Protein AF-A0A9P1A6X5-F1 (afdb_monomer_lite)

Structure (mmCIF, N/CA/C/O backbone):
data_AF-A0A9P1A6X5-F1
#
_entry.id   AF-A0A9P1A6X5-F1
#
loop_
_atom_site.group_PDB
_atom_site.id
_atom_site.type_symbol
_atom_site.label_atom_id
_atom_site.label_alt_id
_atom_site.label_comp_id
_atom_site.label_asym_id
_atom_site.label_entity_id
_atom_site.label_seq_id
_atom_site.pdbx_PDB_ins_code
_atom_site.Cartn_x
_atom_site.Cartn_y
_atom_site.Cartn_z
_atom_site.occupancy
_atom_site.B_iso_or_equiv
_atom_site.auth_seq_id
_atom_site.auth_comp_id
_atom_site.auth_asym_id
_atom_site.auth_atom_id
_atom_site.pdbx_PDB_model_num
ATOM 1 N N . MET A 1 1 ? 5.182 50.924 70.184 1.00 36.75 1 MET A N 1
ATOM 2 C CA . MET A 1 1 ? 6.284 51.841 70.551 1.00 36.75 1 MET A CA 1
ATOM 3 C C . MET A 1 1 ? 7.421 51.643 69.557 1.00 36.75 1 MET A C 1
ATOM 5 O O . MET A 1 1 ? 7.723 50.499 69.268 1.00 36.75 1 MET A O 1
ATOM 9 N N . GLY A 1 2 ? 7.992 52.723 69.014 1.00 36.28 2 GLY A N 1
ATOM 10 C CA . GLY A 1 2 ? 9.041 52.694 67.979 1.00 36.28 2 GLY A CA 1
ATOM 11 C C . GLY A 1 2 ? 8.714 53.647 66.825 1.00 36.28 2 GLY A C 1
ATOM 12 O O . GLY A 1 2 ? 7.833 53.372 66.023 1.00 36.28 2 GLY A O 1
ATOM 13 N N . LYS A 1 3 ? 9.344 54.824 66.827 1.00 37.12 3 LYS A N 1
ATOM 14 C CA . LYS A 1 3 ? 9.030 56.037 66.048 1.00 37.12 3 LYS A CA 1
ATOM 15 C C . LYS A 1 3 ? 9.807 56.094 64.717 1.00 37.12 3 LYS A C 1
ATOM 17 O O . LYS A 1 3 ? 10.973 55.744 64.740 1.00 37.12 3 LYS A O 1
ATOM 22 N N . ARG A 1 4 ? 9.168 56.689 63.682 1.00 35.62 4 ARG A N 1
ATOM 23 C CA . ARG A 1 4 ? 9.628 57.767 62.742 1.00 35.62 4 ARG A CA 1
ATOM 24 C C . ARG A 1 4 ? 11.013 57.578 62.057 1.00 35.62 4 ARG A C 1
ATOM 26 O O . ARG A 1 4 ? 11.969 57.232 62.716 1.00 35.62 4 ARG A O 1
ATOM 33 N N . ARG A 1 5 ? 11.284 57.937 60.794 1.00 34.28 5 ARG A N 1
ATOM 34 C CA . ARG A 1 5 ? 10.849 59.078 59.964 1.00 34.28 5 ARG A CA 1
ATOM 35 C C . ARG A 1 5 ? 11.443 58.912 58.545 1.00 34.28 5 ARG A C 1
ATOM 37 O O . ARG A 1 5 ? 12.433 58.213 58.372 1.00 34.28 5 ARG A O 1
ATOM 44 N N . ALA A 1 6 ? 10.850 59.601 57.575 1.00 34.19 6 ALA A N 1
ATOM 45 C CA . ALA A 1 6 ? 11.231 59.659 56.162 1.00 34.19 6 ALA A CA 1
ATOM 46 C C . ALA A 1 6 ? 12.298 60.723 55.827 1.00 34.19 6 ALA A C 1
ATOM 48 O O . ALA A 1 6 ? 12.337 61.743 56.510 1.00 34.19 6 ALA A O 1
ATOM 49 N N . SER A 1 7 ? 13.027 60.519 54.714 1.00 32.75 7 SER A N 1
ATOM 50 C CA . SER A 1 7 ? 13.428 61.504 53.666 1.00 32.75 7 SER A CA 1
ATOM 51 C C . SER A 1 7 ? 14.438 60.830 52.704 1.00 32.75 7 SER A C 1
ATOM 53 O O . SER A 1 7 ? 15.445 60.330 53.187 1.00 32.75 7 SER A O 1
ATOM 55 N N . ARG A 1 8 ? 14.147 60.569 51.413 1.00 29.27 8 ARG A N 1
ATOM 56 C CA . ARG A 1 8 ? 14.170 61.464 50.218 1.00 29.27 8 ARG A CA 1
ATOM 57 C C . ARG A 1 8 ? 15.597 62.021 49.972 1.00 29.27 8 ARG A C 1
ATOM 59 O O . ARG A 1 8 ? 16.102 62.688 50.862 1.00 29.27 8 ARG A O 1
ATOM 66 N N . ILE A 1 9 ? 16.282 61.758 48.844 1.00 31.72 9 ILE A N 1
ATOM 67 C CA . ILE A 1 9 ? 16.247 62.567 47.595 1.00 31.72 9 ILE A CA 1
ATOM 68 C C . ILE A 1 9 ? 17.274 62.033 46.545 1.00 31.72 9 ILE A C 1
ATOM 70 O O . ILE A 1 9 ? 18.399 61.742 46.930 1.00 31.72 9 ILE A O 1
ATOM 74 N N . LEU A 1 10 ? 16.841 62.015 45.263 1.00 30.28 10 LEU A N 1
ATOM 75 C CA . LEU A 1 10 ? 17.521 62.154 43.937 1.00 30.28 10 LEU A CA 1
ATOM 76 C C . LEU A 1 10 ? 18.609 61.141 43.501 1.00 30.28 10 LEU A C 1
ATOM 78 O O . LEU A 1 10 ? 19.535 60.866 44.245 1.00 30.28 10 LEU A O 1
ATOM 82 N N . ASP A 1 11 ? 18.500 60.441 42.362 1.00 28.02 11 ASP A N 1
ATOM 83 C CA . ASP A 1 11 ? 18.383 60.801 40.921 1.00 28.02 11 ASP A CA 1
ATOM 84 C C . ASP A 1 11 ? 19.742 60.663 40.205 1.00 28.02 11 ASP A C 1
ATOM 86 O O . ASP A 1 11 ? 20.717 61.318 40.562 1.00 28.02 11 ASP A O 1
ATOM 90 N N . SER A 1 12 ? 19.807 59.774 39.212 1.00 29.20 12 SER A N 1
ATOM 91 C CA . SER A 1 12 ? 20.598 59.944 37.984 1.00 29.20 12 SER A CA 1
ATOM 92 C C . SER A 1 12 ? 20.381 58.759 37.035 1.00 29.20 12 SER A C 1
ATOM 94 O O . SER A 1 12 ? 20.860 57.647 37.230 1.00 29.20 12 SER A O 1
ATOM 96 N N . SER A 1 13 ? 19.596 59.045 35.998 1.00 28.36 13 SER A N 1
ATOM 97 C CA . SER A 1 13 ? 19.776 58.652 34.595 1.00 28.36 13 SER A CA 1
ATOM 98 C C . SER A 1 13 ? 20.963 57.733 34.255 1.00 28.36 13 SER A C 1
ATOM 100 O O . SER A 1 13 ? 22.114 58.138 34.398 1.00 28.36 13 SER A O 1
ATOM 102 N N . ALA A 1 14 ? 20.680 56.598 33.608 1.00 30.80 14 ALA A N 1
ATOM 103 C CA . ALA A 1 14 ? 21.401 56.196 32.398 1.00 30.80 14 ALA A CA 1
ATOM 104 C C . ALA A 1 14 ? 20.597 55.159 31.602 1.00 30.80 14 ALA A C 1
ATOM 106 O O . ALA A 1 14 ? 20.221 54.100 32.096 1.00 30.80 14 ALA A O 1
ATOM 107 N N . LYS A 1 15 ? 20.344 55.510 30.341 1.00 32.25 15 LYS A N 1
ATOM 108 C CA . LYS A 1 15 ? 19.836 54.656 29.267 1.00 32.25 15 LYS A CA 1
ATOM 109 C C . LYS A 1 15 ? 20.758 53.451 29.070 1.00 32.25 15 LYS A C 1
ATOM 111 O O . LYS A 1 15 ? 21.977 53.603 29.131 1.00 32.25 15 LYS A O 1
ATOM 116 N N . THR A 1 16 ? 20.211 52.303 28.685 1.00 30.52 16 THR A N 1
ATOM 117 C CA . THR A 1 16 ? 20.975 51.368 27.853 1.00 30.52 16 THR A CA 1
ATOM 118 C C . THR A 1 16 ? 20.053 50.704 26.850 1.00 30.52 16 THR A C 1
ATOM 120 O O . THR A 1 16 ? 18.970 50.215 27.166 1.00 30.52 16 THR A O 1
ATOM 123 N N . GLU A 1 17 ? 20.496 50.842 25.615 1.00 28.92 17 GLU A N 1
ATOM 124 C CA . GLU A 1 17 ? 19.842 50.541 24.363 1.00 28.92 17 GLU A CA 1
ATOM 125 C C . GLU A 1 17 ? 19.807 49.034 24.113 1.00 28.92 17 GLU A C 1
ATOM 127 O O . GLU A 1 17 ? 20.687 48.283 24.535 1.00 28.92 17 GLU A O 1
ATOM 132 N N . ALA A 1 18 ? 18.770 48.604 23.399 1.00 28.78 18 ALA A N 1
ATOM 133 C CA . ALA A 1 18 ? 18.677 47.269 22.845 1.00 28.78 18 ALA A CA 1
ATOM 134 C C . ALA A 1 18 ? 19.780 47.086 21.791 1.00 28.78 18 ALA A C 1
ATOM 136 O O . ALA A 1 18 ? 19.747 47.727 20.739 1.00 28.78 18 ALA A O 1
ATOM 137 N N . SER A 1 19 ? 20.748 46.210 22.065 1.00 27.30 19 SER A N 1
ATOM 138 C CA . SER A 1 19 ? 21.702 45.756 21.060 1.00 27.30 19 SER A CA 1
ATOM 139 C C . SER A 1 19 ? 21.026 44.729 20.150 1.00 27.30 19 SER A C 1
ATOM 141 O O . SER A 1 19 ? 20.645 43.629 20.547 1.00 27.30 19 SER A O 1
ATOM 143 N N . PHE A 1 20 ? 20.837 45.146 18.903 1.00 26.55 20 PHE A N 1
ATOM 144 C CA . PHE A 1 20 ? 20.410 44.325 17.783 1.00 26.55 20 PHE A CA 1
ATOM 145 C C . PHE A 1 20 ? 21.658 43.644 17.215 1.00 26.55 20 PHE A C 1
ATOM 147 O O . PHE A 1 20 ? 22.487 44.307 16.593 1.00 26.55 20 PHE A O 1
ATOM 154 N N . ASP A 1 21 ? 21.825 42.348 17.480 1.00 27.27 21 ASP A N 1
ATOM 155 C CA . ASP A 1 21 ? 22.980 41.593 16.996 1.00 27.27 21 ASP A CA 1
ATOM 156 C C . ASP A 1 21 ? 22.688 40.984 15.614 1.00 27.27 21 ASP A C 1
ATOM 158 O O . ASP A 1 21 ? 21.783 40.161 15.430 1.00 27.27 21 ASP A O 1
ATOM 162 N N . LEU A 1 22 ? 23.449 41.464 14.632 1.00 29.61 22 LEU A N 1
ATOM 163 C CA . LEU A 1 22 ? 23.445 41.083 13.225 1.00 29.61 22 LEU A CA 1
ATOM 164 C C . LEU A 1 22 ? 24.090 39.704 13.070 1.00 29.61 22 LEU A C 1
ATOM 166 O O . LEU A 1 22 ? 25.303 39.564 13.204 1.00 29.61 22 LEU A O 1
ATOM 170 N N . ARG A 1 23 ? 23.307 38.686 12.699 1.00 29.83 23 ARG A N 1
ATOM 171 C CA . ARG A 1 23 ? 23.879 37.453 12.143 1.00 29.83 23 ARG A CA 1
ATOM 172 C C . ARG A 1 23 ? 23.983 37.558 10.630 1.00 29.83 23 ARG A C 1
ATOM 174 O O . ARG A 1 23 ? 22.989 37.728 9.926 1.00 29.83 23 ARG A O 1
ATOM 181 N N . GLU A 1 24 ? 25.227 37.460 10.182 1.00 28.25 24 GLU A N 1
ATOM 182 C CA . GLU A 1 24 ? 25.674 37.446 8.799 1.00 28.25 24 GLU A CA 1
ATOM 183 C C . GLU A 1 24 ? 24.940 36.404 7.950 1.00 28.25 24 GLU A C 1
ATOM 185 O O . GLU A 1 24 ? 24.820 35.225 8.288 1.00 28.25 24 GLU A O 1
ATOM 190 N N . VAL A 1 25 ? 24.500 36.873 6.788 1.00 28.06 25 VAL A N 1
ATOM 191 C CA . VAL A 1 25 ? 23.998 36.078 5.675 1.00 28.06 25 VAL A CA 1
ATOM 192 C C . VAL A 1 25 ? 25.201 35.584 4.874 1.00 28.06 25 VAL A C 1
ATOM 194 O O . VAL A 1 25 ? 25.886 36.382 4.237 1.00 28.06 25 VAL A O 1
ATOM 197 N N . LYS A 1 26 ? 25.421 34.267 4.829 1.00 28.56 26 LYS A N 1
ATOM 198 C CA . LYS A 1 26 ? 26.166 33.633 3.734 1.00 28.56 26 LYS A CA 1
ATOM 199 C C . LYS A 1 26 ? 25.207 32.838 2.858 1.00 28.56 26 LYS A C 1
ATOM 201 O O . LYS A 1 26 ? 24.724 31.772 3.222 1.00 28.56 26 LYS A O 1
ATOM 206 N N . ASN A 1 27 ? 24.935 33.430 1.700 1.00 25.08 27 ASN A N 1
ATOM 207 C CA . ASN A 1 27 ? 24.369 32.787 0.526 1.00 25.08 27 ASN A CA 1
ATOM 208 C C . ASN A 1 27 ? 25.400 31.828 -0.074 1.00 25.08 27 ASN A C 1
ATOM 210 O O . ASN A 1 27 ? 26.484 32.282 -0.418 1.00 25.08 27 ASN A O 1
ATOM 214 N N . GLU A 1 28 ? 25.007 30.589 -0.355 1.00 26.33 28 GLU A N 1
ATOM 215 C CA . GLU A 1 28 ? 25.484 29.876 -1.540 1.00 26.33 28 GLU A CA 1
ATOM 216 C C . GLU A 1 28 ? 24.306 29.137 -2.184 1.00 26.33 28 GLU A C 1
ATOM 218 O O . GLU A 1 28 ? 23.668 28.259 -1.605 1.00 26.33 28 GLU A O 1
ATOM 223 N N . LYS A 1 29 ? 23.968 29.600 -3.390 1.00 28.66 29 LYS A N 1
ATOM 224 C CA . LYS A 1 29 ? 22.920 29.079 -4.262 1.00 28.66 29 LYS A CA 1
ATOM 225 C C . LYS A 1 29 ? 23.470 27.856 -4.992 1.00 28.66 29 LYS A C 1
ATOM 227 O O . LYS A 1 29 ? 24.343 28.012 -5.841 1.00 28.66 29 LYS A O 1
ATOM 232 N N . LEU A 1 30 ? 22.902 26.675 -4.757 1.00 26.27 30 LEU A N 1
ATOM 233 C CA . LEU A 1 30 ? 22.997 25.572 -5.713 1.00 26.27 30 LEU A CA 1
ATOM 234 C C . LEU A 1 30 ? 21.783 25.608 -6.640 1.00 26.27 30 LEU A C 1
ATOM 236 O O . LEU A 1 30 ? 20.642 25.355 -6.261 1.00 26.27 30 LEU A O 1
ATOM 240 N N . ASN A 1 31 ? 22.087 26.003 -7.869 1.00 25.75 31 ASN A N 1
ATOM 241 C CA . ASN A 1 31 ? 21.221 26.042 -9.028 1.00 25.75 31 ASN A CA 1
ATOM 242 C C . ASN A 1 31 ? 20.890 24.597 -9.443 1.00 25.75 31 ASN A C 1
ATOM 244 O O . ASN A 1 31 ? 21.717 23.930 -10.063 1.00 25.75 31 ASN A O 1
ATOM 248 N N . VAL A 1 32 ? 19.714 24.084 -9.072 1.00 28.69 32 VAL A N 1
ATOM 249 C CA . VAL A 1 32 ? 19.249 22.767 -9.534 1.00 28.69 32 VAL A CA 1
ATOM 250 C C . VAL A 1 32 ? 18.389 22.977 -10.771 1.00 28.69 32 VAL A C 1
ATOM 252 O O . VAL A 1 32 ? 17.221 23.358 -10.695 1.00 28.69 32 VAL A O 1
ATOM 255 N N . SER A 1 33 ? 19.026 22.764 -11.921 1.00 26.36 33 SER A N 1
ATOM 256 C CA . SER A 1 33 ? 18.370 22.713 -13.219 1.00 26.36 33 SER A CA 1
ATOM 257 C C . SER A 1 33 ? 17.380 21.548 -13.248 1.00 26.36 33 SER A C 1
ATOM 259 O O . SER A 1 33 ? 17.687 20.428 -12.843 1.00 26.36 33 SER A O 1
ATOM 261 N N . SER A 1 34 ? 16.171 21.864 -13.691 1.00 33.00 34 SER A N 1
ATOM 262 C CA . SER A 1 34 ? 15.013 20.986 -13.780 1.00 33.00 34 SER A CA 1
ATOM 263 C C . SER A 1 34 ? 15.138 20.054 -14.986 1.00 33.00 34 SER A C 1
ATOM 265 O O . SER A 1 34 ? 14.817 20.463 -16.101 1.00 33.00 34 SER A O 1
ATOM 267 N N . GLU A 1 35 ? 15.492 18.793 -14.748 1.00 28.47 35 GLU A N 1
ATOM 268 C CA . GLU A 1 35 ? 15.193 17.685 -15.659 1.00 28.47 35 GLU A CA 1
ATOM 269 C C . GLU A 1 35 ? 14.140 16.759 -15.047 1.00 28.47 35 GLU A C 1
ATOM 271 O O . GLU A 1 35 ? 14.076 16.524 -13.842 1.00 28.47 35 GLU A O 1
ATOM 276 N N . SER A 1 36 ? 13.231 16.330 -15.910 1.00 30.05 36 SER A N 1
ATOM 277 C CA . SER A 1 36 ? 11.956 15.703 -15.604 1.00 30.05 36 SER A CA 1
ATOM 278 C C . SER A 1 36 ? 12.076 14.279 -15.058 1.00 30.05 36 SER A C 1
ATOM 280 O O . SER A 1 36 ? 12.625 13.415 -15.731 1.00 30.05 36 SER A O 1
ATOM 282 N N . GLU A 1 37 ? 11.444 14.068 -13.901 1.00 35.06 37 GLU A N 1
ATOM 283 C CA . GLU A 1 37 ? 10.703 12.873 -13.458 1.00 35.06 37 GLU A CA 1
ATOM 284 C C . GLU A 1 37 ? 11.258 11.503 -13.915 1.00 35.06 37 GLU A C 1
ATOM 286 O O . GLU A 1 37 ? 10.826 10.942 -14.923 1.00 35.06 37 GLU A O 1
ATOM 291 N N . HIS A 1 38 ? 12.106 10.899 -13.078 1.00 33.59 38 HIS A N 1
ATOM 292 C CA . HIS A 1 38 ? 12.106 9.448 -12.894 1.00 33.59 38 HIS A CA 1
ATOM 293 C C . HIS A 1 38 ? 11.764 9.187 -11.425 1.00 33.59 38 HIS A C 1
ATOM 295 O O . HIS A 1 38 ? 12.580 9.439 -10.540 1.00 33.59 38 HIS A O 1
ATOM 301 N N . ASP A 1 39 ? 10.521 8.774 -11.162 1.00 32.38 39 ASP A N 1
ATOM 302 C CA . ASP A 1 39 ? 10.098 8.255 -9.857 1.00 32.38 39 ASP A CA 1
ATOM 303 C C . ASP A 1 39 ? 10.767 6.883 -9.638 1.00 32.38 39 ASP A C 1
ATOM 305 O O . ASP A 1 39 ? 10.115 5.844 -9.641 1.00 32.38 39 ASP A O 1
ATOM 309 N N . ASP A 1 40 ? 12.089 6.883 -9.451 1.00 35.94 40 ASP A N 1
ATOM 310 C CA . ASP A 1 40 ? 12.863 5.754 -8.925 1.00 35.94 40 ASP A CA 1
ATOM 311 C C . ASP A 1 40 ? 12.826 5.790 -7.390 1.00 35.94 40 ASP A C 1
ATOM 313 O O . ASP A 1 40 ? 13.843 5.706 -6.697 1.00 35.94 40 ASP A O 1
ATOM 317 N N . TYR A 1 41 ? 11.622 5.932 -6.830 1.00 35.53 41 TYR A N 1
ATOM 318 C CA . TYR A 1 41 ? 11.410 5.556 -5.443 1.00 35.53 41 TYR A CA 1
ATOM 319 C C . TYR A 1 41 ? 11.372 4.034 -5.416 1.00 35.53 41 TYR A C 1
ATOM 321 O O . TYR A 1 41 ? 10.335 3.410 -5.639 1.00 35.53 41 TYR A O 1
ATOM 329 N N . GLU A 1 42 ? 12.544 3.439 -5.185 1.00 38.31 42 GLU A N 1
ATOM 330 C CA . GLU A 1 42 ? 12.634 2.080 -4.676 1.00 38.31 42 GLU A CA 1
ATOM 331 C C . GLU A 1 42 ? 11.581 1.943 -3.568 1.00 38.31 42 GLU A C 1
ATOM 333 O O . GLU A 1 42 ? 11.593 2.711 -2.600 1.00 38.31 42 GLU A O 1
ATOM 338 N N . ASP A 1 43 ? 10.646 1.001 -3.750 1.00 36.72 43 ASP A N 1
ATOM 339 C CA . ASP A 1 43 ? 9.793 0.427 -2.705 1.00 36.72 43 ASP A CA 1
ATOM 340 C C . ASP A 1 43 ? 10.748 -0.135 -1.641 1.00 36.72 43 ASP A C 1
ATOM 342 O O . ASP A 1 43 ? 11.039 -1.330 -1.575 1.00 36.72 43 ASP A O 1
ATOM 346 N N . ARG A 1 44 ? 11.339 0.750 -0.842 1.00 36.31 44 ARG A N 1
ATOM 347 C CA . ARG A 1 44 ? 11.995 0.368 0.388 1.00 36.31 44 ARG A CA 1
ATOM 348 C C . ARG A 1 44 ? 10.848 -0.201 1.202 1.00 36.31 44 ARG A C 1
ATOM 350 O O . ARG A 1 44 ? 9.915 0.536 1.512 1.00 36.31 44 ARG A O 1
ATOM 357 N N . ASP A 1 45 ? 10.889 -1.503 1.470 1.00 39.72 45 ASP A N 1
ATOM 358 C CA . ASP A 1 45 ? 10.044 -2.164 2.463 1.00 39.72 45 ASP A CA 1
ATOM 359 C C . ASP A 1 45 ? 10.259 -1.377 3.775 1.00 39.72 45 ASP A C 1
ATOM 361 O O . ASP A 1 45 ? 11.183 -1.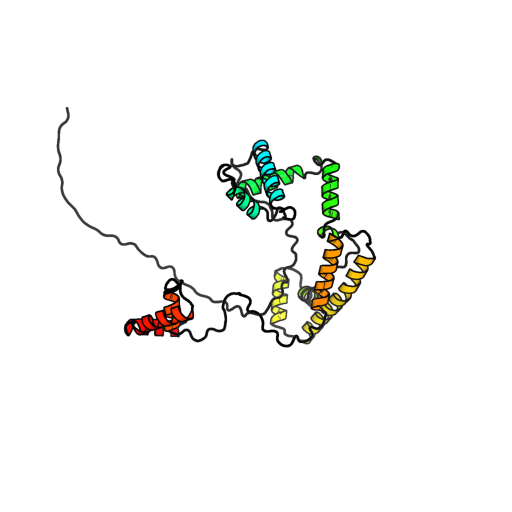636 4.544 1.00 39.72 45 ASP A O 1
ATOM 365 N N . GLN A 1 46 ? 9.476 -0.312 3.994 1.00 37.06 46 GLN A N 1
ATOM 366 C CA . GLN A 1 46 ? 9.489 0.528 5.197 1.00 37.06 46 GLN A CA 1
ATOM 367 C C . GLN A 1 46 ? 8.750 -0.202 6.324 1.00 37.06 46 GLN A C 1
ATOM 369 O O . GLN A 1 46 ? 7.939 0.369 7.051 1.00 37.06 46 GLN A O 1
ATOM 374 N N . THR A 1 47 ? 9.000 -1.501 6.447 1.00 40.56 47 THR A N 1
ATOM 375 C CA . THR A 1 47 ? 8.291 -2.395 7.361 1.00 40.56 47 THR A CA 1
ATOM 376 C C . THR A 1 47 ? 8.900 -2.359 8.766 1.00 40.56 47 THR A C 1
ATOM 378 O O . THR A 1 47 ? 8.403 -3.019 9.672 1.00 40.56 47 THR A O 1
ATOM 381 N N . GLU A 1 48 ? 9.945 -1.557 8.992 1.00 39.75 48 GLU A N 1
ATOM 382 C CA . GLU A 1 48 ? 10.627 -1.470 10.287 1.00 39.75 48 GLU A CA 1
ATOM 383 C C . GLU A 1 48 ? 11.038 -0.035 10.637 1.00 39.75 48 GLU A C 1
ATOM 385 O O . GLU A 1 48 ? 12.210 0.276 10.836 1.00 39.75 48 GLU A O 1
ATOM 390 N N . LEU A 1 49 ? 10.067 0.878 10.708 1.00 41.97 49 LEU A N 1
ATOM 391 C CA . LEU A 1 49 ? 10.304 2.188 11.324 1.00 41.97 49 LEU A CA 1
ATOM 392 C C . LEU A 1 49 ? 9.053 2.706 12.038 1.00 41.97 49 LEU A C 1
ATOM 394 O O . LEU A 1 49 ? 8.525 3.777 11.760 1.00 41.97 49 LEU A O 1
ATOM 398 N N . TYR A 1 50 ? 8.543 1.901 12.962 1.00 45.75 50 TYR A N 1
ATOM 399 C CA . TYR A 1 50 ? 7.479 2.308 13.880 1.00 45.75 50 TYR A CA 1
ATOM 400 C C . TYR A 1 50 ? 7.825 1.861 15.293 1.00 45.75 50 TYR A C 1
ATOM 402 O O . TYR A 1 50 ? 7.072 1.151 15.954 1.00 45.75 50 TYR A O 1
ATOM 410 N N . ASP A 1 51 ? 8.992 2.308 15.747 1.00 41.69 51 ASP A N 1
ATOM 411 C CA . ASP A 1 51 ? 9.206 2.520 17.169 1.00 41.69 51 ASP A CA 1
ATOM 412 C C . ASP A 1 51 ? 8.874 3.989 17.441 1.00 41.69 51 ASP A C 1
ATOM 414 O O . ASP A 1 51 ? 9.699 4.892 17.296 1.00 41.69 51 ASP A O 1
ATOM 418 N N . THR A 1 52 ? 7.592 4.255 17.696 1.00 46.97 52 THR A N 1
ATOM 419 C CA . THR A 1 52 ? 7.161 5.559 18.196 1.00 46.97 52 THR A CA 1
ATOM 420 C C . THR A 1 52 ? 7.696 5.651 19.620 1.00 46.97 52 THR A C 1
ATOM 422 O O . THR A 1 52 ? 7.138 5.053 20.536 1.00 46.97 52 THR A O 1
ATOM 425 N N . THR A 1 53 ? 8.825 6.336 19.792 1.00 42.38 53 THR A N 1
ATOM 426 C CA . THR A 1 53 ? 9.454 6.588 21.088 1.00 42.38 53 THR A CA 1
ATOM 427 C C . THR A 1 53 ? 8.554 7.487 21.934 1.00 42.38 53 THR A C 1
ATOM 429 O O . THR A 1 53 ? 8.716 8.705 21.986 1.00 42.38 53 THR A O 1
ATOM 432 N N . VAL A 1 54 ? 7.587 6.884 22.625 1.00 48.31 54 VAL A N 1
ATOM 433 C CA . VAL A 1 54 ? 6.918 7.529 23.754 1.00 48.31 54 VAL A CA 1
ATOM 434 C C . VAL A 1 54 ? 7.945 7.607 24.875 1.00 48.31 54 VAL A C 1
ATOM 436 O O . VAL A 1 54 ? 8.482 6.590 25.318 1.00 48.31 54 VAL A O 1
ATOM 439 N N . LYS A 1 55 ? 8.271 8.827 25.308 1.00 46.31 55 LYS A N 1
ATOM 440 C CA . LYS A 1 55 ? 9.063 9.044 26.518 1.00 46.31 55 LYS A CA 1
ATOM 441 C C . LYS A 1 55 ? 8.300 8.408 27.681 1.00 46.31 55 LYS A C 1
ATOM 443 O O . LYS A 1 55 ? 7.211 8.859 28.013 1.00 46.31 55 LYS A O 1
ATOM 448 N N . ASN A 1 56 ? 8.861 7.342 28.248 1.00 46.47 56 ASN A N 1
ATOM 449 C CA . ASN A 1 56 ? 8.348 6.698 29.453 1.00 46.47 56 ASN A CA 1
ATOM 450 C C . ASN A 1 56 ? 8.107 7.742 30.554 1.00 46.47 56 ASN A C 1
ATOM 452 O O . ASN A 1 56 ? 9.040 8.451 30.932 1.00 46.47 56 ASN A O 1
ATOM 456 N N . GLY A 1 57 ? 6.877 7.783 31.069 1.00 48.62 57 GLY A N 1
ATOM 457 C CA . GLY A 1 57 ? 6.495 8.540 32.260 1.00 48.62 57 GLY A CA 1
ATOM 458 C C . GLY A 1 57 ? 5.060 9.063 32.186 1.00 48.62 57 GLY A C 1
ATOM 459 O O . GLY A 1 57 ? 4.830 10.150 31.677 1.00 48.62 57 GLY A O 1
ATOM 460 N N . ASP A 1 58 ? 4.115 8.284 32.712 1.00 55.84 58 ASP A N 1
ATOM 461 C CA . ASP A 1 58 ? 2.810 8.717 33.251 1.00 55.84 58 ASP A CA 1
ATOM 462 C C . ASP A 1 58 ? 1.652 9.129 32.327 1.00 55.84 58 ASP A C 1
ATOM 464 O O . ASP A 1 58 ? 0.572 9.425 32.830 1.00 55.84 58 ASP A O 1
ATOM 468 N N . SER A 1 59 ? 1.778 9.095 31.002 1.00 68.62 59 SER A N 1
ATOM 469 C CA . SER A 1 59 ? 0.620 9.311 30.110 1.00 68.62 59 SER A CA 1
ATOM 470 C C . SER A 1 59 ? 0.423 8.089 29.223 1.00 68.62 59 SER A C 1
ATOM 472 O O . SER A 1 59 ? 0.999 8.017 28.148 1.00 68.62 59 SER A O 1
ATOM 474 N N . ALA A 1 60 ? -0.320 7.090 29.698 1.00 83.31 60 ALA A N 1
ATOM 475 C CA . ALA A 1 60 ? -0.784 5.966 28.889 1.00 83.31 60 ALA A CA 1
ATOM 476 C C . ALA A 1 60 ? -2.249 5.699 29.224 1.00 83.31 60 ALA A C 1
ATOM 478 O O . ALA A 1 60 ? -2.626 5.716 30.396 1.00 83.31 60 ALA A O 1
ATOM 479 N N . TYR A 1 61 ? -3.072 5.440 28.215 1.00 89.75 61 TYR A N 1
ATOM 480 C CA . TYR A 1 61 ? -4.436 4.990 28.434 1.00 89.75 61 TYR A CA 1
ATOM 481 C C . TYR A 1 61 ? -4.417 3.609 29.094 1.00 89.75 61 TYR A C 1
ATOM 483 O O . TYR A 1 61 ? -3.817 2.659 28.574 1.00 89.75 61 TYR A O 1
ATOM 491 N N . GLU A 1 62 ? -5.099 3.485 30.231 1.00 91.62 62 GLU A N 1
ATOM 492 C CA . GLU A 1 62 ? -5.381 2.185 30.837 1.00 91.62 62 GLU A CA 1
ATOM 493 C C . GLU A 1 62 ? -6.257 1.330 29.898 1.00 91.62 62 GLU A C 1
ATOM 495 O O . GLU A 1 62 ? -6.993 1.881 29.068 1.00 91.62 62 GLU A O 1
ATOM 500 N N . PRO A 1 63 ? -6.180 -0.015 29.966 1.00 93.81 63 PRO A N 1
ATOM 501 C CA . PRO A 1 63 ? -6.871 -0.889 29.015 1.00 93.81 63 PRO A CA 1
ATOM 502 C C . PRO A 1 63 ? -8.390 -0.687 28.935 1.00 93.81 63 PRO A C 1
ATOM 504 O O . PRO A 1 63 ? -8.970 -0.815 27.858 1.00 93.81 63 PRO A O 1
ATOM 507 N N . ASP A 1 64 ? -9.046 -0.367 30.047 1.00 93.38 64 ASP A N 1
ATOM 508 C CA . ASP A 1 64 ? -10.489 -0.132 30.120 1.00 93.38 64 ASP A CA 1
ATOM 509 C C . ASP A 1 64 ? -10.894 1.182 29.430 1.00 93.38 64 ASP A C 1
ATOM 511 O O . ASP A 1 64 ? -11.836 1.189 28.631 1.00 93.38 64 ASP A O 1
ATOM 515 N N . ARG A 1 65 ? -10.141 2.269 29.655 1.00 92.06 65 ARG A N 1
ATOM 516 C CA . ARG A 1 65 ? -10.327 3.546 28.955 1.00 92.06 65 ARG A CA 1
ATOM 517 C C . ARG A 1 65 ? -10.014 3.395 27.474 1.00 92.06 65 ARG A C 1
ATOM 519 O O . ARG A 1 65 ? -10.783 3.870 26.642 1.00 92.06 65 ARG A O 1
ATOM 526 N N . MET A 1 66 ? -8.925 2.702 27.141 1.00 94.62 66 MET A N 1
ATOM 527 C CA . MET A 1 66 ? -8.540 2.458 25.755 1.00 94.62 66 MET A CA 1
ATOM 528 C C . MET A 1 66 ? -9.606 1.657 25.008 1.00 94.62 66 MET A C 1
ATOM 530 O O . MET A 1 66 ? -9.915 1.987 23.868 1.00 94.62 66 MET A O 1
ATOM 534 N N . ARG A 1 67 ? -10.218 0.648 25.644 1.00 95.44 67 ARG A N 1
ATOM 535 C CA . ARG A 1 67 ? -11.311 -0.131 25.045 1.00 95.44 67 ARG A CA 1
ATOM 536 C C . ARG A 1 67 ? -12.463 0.768 24.590 1.00 95.44 67 ARG A C 1
ATOM 538 O O . ARG A 1 67 ? -12.858 0.680 23.434 1.00 95.44 67 ARG A O 1
ATOM 545 N N . ILE A 1 68 ? -12.943 1.659 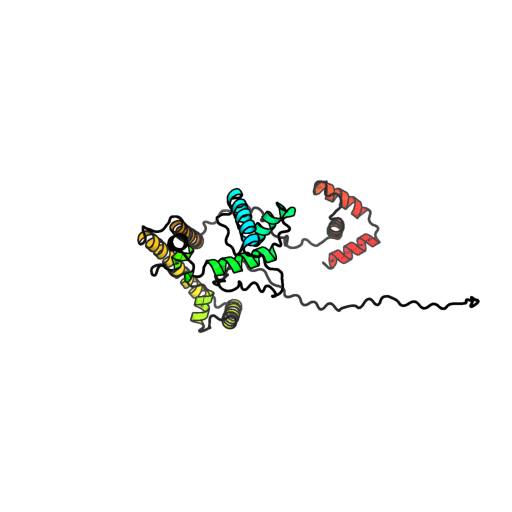25.460 1.00 94.62 68 ILE A N 1
ATOM 546 C CA . ILE A 1 68 ? -14.055 2.578 25.145 1.00 94.62 68 ILE A CA 1
ATOM 547 C C . ILE A 1 68 ? -13.688 3.494 23.968 1.00 94.62 68 ILE A C 1
ATOM 549 O O . ILE A 1 68 ? -14.493 3.721 23.065 1.00 94.62 68 ILE A O 1
ATOM 553 N N . LEU A 1 69 ? -12.453 4.005 23.954 1.00 94.50 69 LEU A N 1
ATOM 554 C CA . LEU A 1 69 ? -11.959 4.850 22.866 1.00 94.50 69 LEU A CA 1
ATOM 555 C C . LEU A 1 69 ? -11.844 4.077 21.544 1.00 94.50 69 LEU A C 1
ATOM 557 O O . LEU A 1 69 ? -12.212 4.606 20.501 1.00 94.50 69 LEU A O 1
ATOM 561 N N . VAL A 1 70 ? -11.376 2.826 21.575 1.00 95.31 70 VAL A N 1
ATOM 562 C CA . VAL A 1 70 ? -11.286 1.960 20.389 1.00 95.31 70 VAL A CA 1
ATOM 563 C C . VAL A 1 70 ? -12.670 1.611 19.845 1.00 95.31 70 VAL A C 1
ATOM 565 O O . VAL A 1 70 ? -12.849 1.633 18.630 1.00 95.31 70 VAL A O 1
ATOM 568 N N . GLU A 1 71 ? -13.644 1.318 20.708 1.00 94.94 71 GLU A N 1
ATOM 569 C CA . GLU A 1 71 ? -15.037 1.062 20.311 1.00 94.94 71 GLU A CA 1
ATOM 570 C C . GLU A 1 71 ? -15.629 2.291 19.600 1.00 94.94 71 GLU A C 1
ATOM 572 O O . GLU A 1 71 ? -16.043 2.191 18.446 1.00 94.94 71 GLU A O 1
ATOM 577 N N . SER A 1 72 ? -15.532 3.473 20.219 1.00 94.38 72 SER A N 1
ATOM 578 C CA . SER A 1 72 ? -15.976 4.750 19.632 1.00 94.38 72 SER A CA 1
ATOM 579 C C . SER A 1 72 ? -15.260 5.090 18.317 1.00 94.38 72 SER A C 1
ATOM 581 O O . SER A 1 72 ? -15.881 5.520 17.342 1.00 94.38 72 SER A O 1
ATOM 583 N N . PHE A 1 73 ? -13.946 4.868 18.243 1.00 94.56 73 PHE A N 1
ATOM 584 C CA . PHE A 1 73 ? -13.193 5.087 17.010 1.00 94.56 73 PHE A CA 1
ATOM 585 C C . PHE A 1 73 ? -13.609 4.101 15.909 1.00 94.56 73 PHE A C 1
ATOM 587 O O . PHE A 1 73 ? -13.685 4.471 14.740 1.00 94.56 73 PHE A O 1
ATOM 594 N N . THR A 1 74 ? -13.929 2.856 16.266 1.00 93.94 74 THR A N 1
ATOM 595 C CA . THR A 1 74 ? -14.410 1.842 15.317 1.00 93.94 74 THR A CA 1
ATOM 596 C C . THR A 1 74 ? -15.771 2.223 14.734 1.00 93.94 74 THR A C 1
ATOM 598 O O . THR A 1 74 ? -15.969 2.092 13.526 1.00 93.94 74 THR A O 1
ATOM 601 N N . GLU A 1 75 ? -16.685 2.751 15.551 1.00 93.62 75 GLU A N 1
ATOM 602 C CA . GLU A 1 75 ? -17.962 3.308 15.083 1.00 93.62 75 GLU A CA 1
ATOM 603 C C . GLU A 1 75 ? -17.736 4.442 14.076 1.00 93.62 75 GLU A C 1
ATOM 605 O O . GLU A 1 75 ? -18.256 4.392 12.962 1.00 93.62 75 GLU A O 1
ATOM 610 N N . PHE A 1 76 ? -16.856 5.394 14.404 1.00 93.81 76 PHE A N 1
ATOM 611 C CA . PHE A 1 76 ? -16.481 6.480 13.496 1.00 93.81 76 PHE A CA 1
ATOM 612 C C . PHE A 1 76 ? -15.939 5.972 12.147 1.00 93.81 76 PHE A C 1
ATOM 614 O O . PHE A 1 76 ? -16.326 6.478 11.088 1.00 93.81 76 PHE A O 1
ATOM 621 N N . LEU A 1 77 ? -15.060 4.963 12.159 1.00 94.00 77 LEU A N 1
ATOM 622 C CA . LEU A 1 77 ? -14.513 4.374 10.932 1.00 94.00 77 LEU A CA 1
ATOM 623 C C . LEU A 1 77 ? -15.595 3.704 10.078 1.00 94.00 77 LEU A C 1
ATOM 625 O O . LEU A 1 77 ? -15.551 3.813 8.849 1.00 94.00 77 LEU A O 1
ATOM 629 N N . ASN A 1 78 ? -16.551 3.023 10.712 1.00 92.38 78 ASN A N 1
ATOM 630 C CA . ASN A 1 78 ? -17.651 2.350 10.027 1.00 92.38 78 ASN A CA 1
ATOM 631 C C . ASN A 1 78 ? -18.618 3.357 9.394 1.00 92.38 78 ASN A C 1
ATOM 633 O O . ASN A 1 78 ? -18.924 3.236 8.205 1.00 92.38 78 ASN A O 1
ATOM 637 N N . ASP A 1 79 ? -19.019 4.390 10.137 1.00 92.06 79 ASP A N 1
ATOM 638 C CA . ASP A 1 79 ? -19.941 5.433 9.669 1.00 92.06 79 ASP A CA 1
ATOM 639 C C . ASP A 1 79 ? -19.385 6.201 8.466 1.00 92.06 79 ASP A C 1
ATOM 641 O O . ASP A 1 79 ? -20.107 6.541 7.525 1.00 92.06 79 ASP A O 1
ATOM 645 N N . ARG A 1 80 ? -18.074 6.457 8.471 1.00 90.75 80 ARG A N 1
ATOM 646 C CA . ARG A 1 80 ? -17.371 7.163 7.391 1.00 90.75 80 ARG A CA 1
ATOM 647 C C . ARG A 1 80 ? -16.832 6.240 6.296 1.00 90.75 80 ARG A C 1
ATOM 649 O O . ARG A 1 80 ? -16.253 6.731 5.330 1.00 90.75 80 ARG A O 1
ATOM 656 N N . GLN A 1 81 ? -17.030 4.926 6.422 1.00 88.56 81 GLN A N 1
ATOM 657 C CA . GLN A 1 81 ? -16.556 3.901 5.485 1.00 88.56 81 GLN A CA 1
ATOM 658 C C . GLN A 1 81 ? -15.030 3.922 5.252 1.00 88.56 81 GLN A C 1
ATOM 660 O O . GLN A 1 81 ? -14.545 3.637 4.155 1.00 88.56 81 GLN A O 1
ATOM 665 N N . TYR A 1 82 ? -14.241 4.207 6.291 1.00 89.19 82 TYR A N 1
ATOM 666 C CA . TYR A 1 82 ? -12.772 4.245 6.230 1.00 89.19 82 TYR A CA 1
ATOM 667 C C . TYR A 1 82 ? -12.099 2.864 6.378 1.00 89.19 82 TYR A C 1
ATOM 669 O O . TYR A 1 82 ? -10.928 2.767 6.745 1.00 89.19 82 TYR A O 1
ATOM 677 N N . SER A 1 83 ? -12.799 1.781 6.035 1.00 75.81 83 SER A N 1
ATOM 678 C CA . SER A 1 83 ? -12.360 0.389 6.244 1.00 75.81 83 SER A CA 1
ATOM 679 C C . SER A 1 83 ? -11.073 -0.009 5.505 1.00 75.81 83 SER A C 1
ATOM 681 O O . SER A 1 83 ? -10.426 -0.987 5.874 1.00 75.81 83 SER A O 1
ATOM 683 N N . ALA A 1 84 ? -10.669 0.745 4.478 1.00 79.12 84 ALA A N 1
ATOM 684 C CA . ALA A 1 84 ? -9.464 0.478 3.688 1.00 79.12 84 ALA A CA 1
ATOM 685 C C . ALA A 1 84 ? -8.208 1.238 4.165 1.00 79.12 84 ALA A C 1
ATOM 687 O O . ALA A 1 84 ? -7.133 1.072 3.580 1.00 79.12 84 ALA A O 1
ATOM 688 N N . VAL A 1 85 ? -8.312 2.097 5.187 1.00 86.38 85 VAL A N 1
ATOM 689 C CA . VAL A 1 85 ? -7.177 2.909 5.650 1.00 86.38 85 VAL A CA 1
ATOM 690 C C . VAL A 1 85 ? -6.239 2.076 6.523 1.00 86.38 85 VAL A C 1
ATOM 692 O O . VAL A 1 85 ? -6.642 1.411 7.469 1.00 86.38 85 VAL A O 1
ATOM 695 N N . THR A 1 86 ? -4.943 2.122 6.218 1.00 88.31 86 THR A N 1
ATOM 696 C CA . THR A 1 86 ? -3.917 1.432 7.009 1.00 88.31 86 THR A CA 1
ATOM 697 C C . THR A 1 86 ? -3.610 2.179 8.306 1.00 88.31 86 THR A C 1
ATOM 699 O O . THR A 1 86 ? -3.541 3.406 8.293 1.00 88.31 86 THR A O 1
ATOM 702 N N . ILE A 1 87 ? -3.235 1.453 9.363 1.00 89.81 87 ILE A N 1
ATOM 703 C CA . ILE A 1 87 ? -2.780 1.998 10.663 1.00 89.81 87 ILE A CA 1
ATOM 704 C C . ILE A 1 87 ? -1.672 3.059 10.528 1.00 89.81 87 ILE A C 1
ATOM 706 O O . ILE A 1 87 ? -1.607 4.004 11.312 1.00 89.81 87 ILE A O 1
ATOM 710 N N . HIS A 1 88 ? -0.802 2.942 9.519 1.00 85.62 88 HIS A N 1
ATOM 711 C CA . HIS A 1 88 ? 0.229 3.947 9.242 1.00 85.62 88 HIS A CA 1
ATOM 712 C C . HIS A 1 88 ? -0.357 5.355 9.028 1.00 85.62 88 HIS A C 1
ATOM 714 O O . HIS A 1 88 ? 0.222 6.335 9.478 1.00 85.62 88 HIS A O 1
ATOM 720 N N . ASN A 1 89 ? -1.541 5.434 8.419 1.00 87.12 89 ASN A N 1
ATOM 721 C CA . ASN A 1 89 ? -2.217 6.670 8.030 1.00 87.12 89 ASN A CA 1
ATOM 722 C C . ASN A 1 89 ? -3.354 7.063 8.991 1.00 87.12 89 ASN A C 1
ATOM 724 O O . ASN A 1 89 ? -4.185 7.899 8.642 1.00 87.12 89 ASN A O 1
ATOM 728 N N . MET A 1 90 ? -3.429 6.451 10.180 1.00 93.31 90 MET A N 1
ATOM 729 C CA . MET A 1 90 ? -4.564 6.652 11.088 1.00 93.31 90 MET A CA 1
ATOM 730 C C . MET A 1 90 ? -4.573 8.021 11.777 1.00 93.31 90 MET A C 1
ATOM 732 O O . MET A 1 90 ? -5.639 8.479 12.156 1.00 93.31 90 MET A O 1
ATOM 736 N N . GLU A 1 91 ? -3.424 8.688 11.917 1.00 92.75 91 GLU A N 1
ATOM 737 C CA . GLU A 1 91 ? -3.293 9.936 12.688 1.00 92.75 91 GLU A CA 1
ATOM 738 C C . GLU A 1 91 ? -4.278 11.012 12.221 1.00 92.75 91 GLU A C 1
ATOM 740 O O . GLU A 1 91 ? -5.004 11.579 13.030 1.00 92.75 91 GLU A O 1
ATOM 745 N N . LYS A 1 92 ? -4.409 11.189 10.900 1.00 92.62 92 LYS A N 1
ATOM 746 C CA . LYS A 1 92 ? -5.387 12.109 10.308 1.00 92.62 92 LYS A CA 1
ATOM 747 C C . LYS A 1 92 ? -6.830 11.768 10.706 1.00 92.62 92 LYS A C 1
ATOM 749 O O . LYS A 1 92 ? -7.620 12.672 10.956 1.00 92.62 92 LYS A O 1
ATOM 754 N N . LEU A 1 93 ? -7.173 10.480 10.737 1.00 94.12 93 LEU A N 1
ATOM 755 C CA . LEU A 1 93 ? -8.514 10.021 11.103 1.00 94.12 93 LEU A CA 1
ATOM 756 C C . LEU A 1 93 ? -8.781 10.204 12.596 1.00 94.12 93 LEU A C 1
ATOM 758 O O . LEU A 1 93 ? -9.894 10.542 12.974 1.00 94.12 93 LEU A O 1
ATOM 762 N N . VAL A 1 94 ? -7.763 10.010 13.434 1.00 94.31 94 VAL A N 1
ATOM 763 C CA . VAL A 1 94 ? -7.857 10.250 14.878 1.00 94.31 94 VAL A CA 1
ATOM 764 C C . VAL A 1 94 ? -8.018 11.745 15.161 1.00 94.31 94 VAL A C 1
ATOM 766 O O . VAL A 1 94 ? -8.808 12.101 16.027 1.00 94.31 94 VAL A O 1
ATOM 769 N N . THR A 1 95 ? -7.344 12.626 14.410 1.00 93.81 95 THR A N 1
ATOM 770 C CA . THR A 1 95 ? -7.580 14.079 14.488 1.00 93.81 95 THR A CA 1
ATOM 771 C C . THR A 1 95 ? -9.022 14.430 14.131 1.00 93.81 95 THR A C 1
ATOM 773 O O . THR A 1 95 ? -9.689 15.092 14.917 1.00 93.81 95 THR A O 1
ATOM 776 N N . GLU A 1 96 ? -9.527 13.941 12.991 1.00 93.88 96 GLU A N 1
ATOM 777 C CA . GLU A 1 96 ? -10.916 14.179 12.564 1.00 93.88 96 GLU A CA 1
ATOM 778 C C . GLU A 1 96 ? -11.924 13.656 13.602 1.00 93.88 96 GLU A C 1
ATOM 780 O O . GLU A 1 96 ? -12.888 14.337 13.941 1.00 93.88 96 GLU A O 1
ATOM 785 N N . TRP A 1 97 ? -11.683 12.465 14.149 1.00 94.44 97 TRP A N 1
ATOM 786 C CA . TRP A 1 97 ? -12.513 11.877 15.198 1.00 94.44 97 TRP A CA 1
ATOM 787 C C . TRP A 1 97 ? -12.483 12.694 16.500 1.00 94.44 97 TRP A C 1
ATOM 789 O O . TRP A 1 97 ? -13.536 12.937 17.090 1.00 94.44 97 TRP A O 1
ATOM 799 N N . GLY A 1 98 ? -11.305 13.167 16.920 1.00 92.12 98 GLY A N 1
ATOM 800 C CA . GLY A 1 98 ? -11.139 13.999 18.112 1.00 92.12 98 GLY A CA 1
ATOM 801 C C . GLY A 1 98 ? -11.809 15.372 17.999 1.00 92.12 98 GLY A C 1
ATOM 802 O O . GLY A 1 98 ? -12.360 15.864 18.979 1.00 92.12 98 GLY A O 1
ATOM 803 N N . GLU A 1 99 ? -11.838 15.970 16.804 1.00 91.06 99 GLU A N 1
ATOM 804 C CA . GLU A 1 99 ? -12.534 17.243 16.546 1.00 91.06 99 GLU A CA 1
ATOM 805 C C . GLU A 1 99 ? -14.057 17.135 16.711 1.00 91.06 99 GLU A C 1
ATOM 807 O O . GLU A 1 99 ? -14.710 18.104 17.098 1.00 91.06 99 GLU A O 1
ATOM 812 N N . ILE A 1 100 ? -14.631 15.958 16.443 1.00 88.25 100 ILE A N 1
ATOM 813 C CA . ILE A 1 100 ? -16.071 15.699 16.591 1.00 88.25 100 ILE A CA 1
ATOM 814 C C . ILE A 1 100 ? -16.450 15.488 18.069 1.00 88.25 100 ILE A C 1
ATOM 816 O O . ILE A 1 100 ? -17.623 15.612 18.415 1.00 88.25 100 ILE A O 1
ATOM 820 N N . ARG A 1 101 ? -15.469 15.198 18.938 1.00 84.06 101 ARG A N 1
ATOM 821 C CA . ARG A 1 101 ? -15.663 14.827 20.351 1.00 84.06 101 ARG A CA 1
ATOM 822 C C . ARG A 1 101 ? -14.762 15.638 21.292 1.00 84.06 101 ARG A C 1
ATOM 824 O O . ARG A 1 101 ? -13.905 15.071 21.980 1.00 84.06 101 ARG A O 1
ATOM 831 N N . PRO A 1 102 ? -14.917 16.972 21.337 1.00 77.00 102 PRO A N 1
ATOM 832 C CA . PRO A 1 102 ? -14.072 17.831 22.166 1.00 77.00 102 PRO A CA 1
ATOM 833 C C . PRO A 1 102 ? -14.165 17.507 23.668 1.00 77.00 102 PRO A C 1
ATOM 835 O O . PRO A 1 102 ? -13.209 17.740 24.405 1.00 77.00 102 PRO A O 1
ATOM 838 N N . GLU A 1 103 ? -15.286 16.946 24.127 1.00 81.44 103 GLU A N 1
ATOM 839 C CA . GLU A 1 103 ? -15.526 16.539 25.515 1.00 81.44 103 GLU A CA 1
ATOM 840 C C . GLU A 1 103 ? -14.646 15.378 25.990 1.00 81.44 103 GLU A C 1
ATOM 842 O O . GLU A 1 103 ? -14.356 15.282 27.181 1.00 81.44 103 GLU A O 1
ATOM 847 N N . ASP A 1 104 ? -14.189 14.519 25.076 1.00 80.25 104 ASP A N 1
ATOM 848 C CA . ASP A 1 104 ? -13.373 13.355 25.423 1.00 80.25 104 ASP A CA 1
ATOM 849 C C . ASP A 1 104 ? -11.885 13.697 25.578 1.00 80.25 104 ASP A C 1
ATOM 851 O O . ASP A 1 104 ? -11.114 12.861 26.062 1.00 80.25 104 ASP A O 1
ATOM 855 N N . SER A 1 105 ? -11.475 14.928 25.230 1.00 82.19 105 SER A N 1
ATOM 856 C CA . SER A 1 105 ? -10.096 15.432 25.354 1.00 82.19 105 SER A CA 1
ATOM 857 C C . SER A 1 105 ? -9.050 14.437 24.824 1.00 82.19 105 SER A C 1
ATOM 859 O O . SER A 1 105 ? -8.074 14.101 25.494 1.00 82.19 105 SER A O 1
ATOM 861 N N . ILE A 1 106 ? -9.298 13.907 23.624 1.00 88.12 106 ILE A N 1
ATOM 862 C CA . ILE A 1 106 ? -8.466 12.873 23.005 1.00 88.12 106 ILE A CA 1
ATOM 863 C C . ILE A 1 106 ? -7.109 13.470 22.619 1.00 88.12 106 ILE A C 1
ATOM 865 O O . ILE A 1 106 ? -7.025 14.349 21.761 1.00 88.12 106 ILE A O 1
ATOM 869 N N . ASP A 1 107 ? -6.033 12.951 23.209 1.00 90.38 107 ASP A N 1
ATOM 870 C CA . ASP A 1 107 ? -4.679 13.229 22.741 1.00 90.38 107 ASP A CA 1
ATOM 871 C C . ASP A 1 107 ? -4.379 12.307 21.553 1.00 90.38 107 ASP A C 1
ATOM 873 O O . ASP A 1 107 ? -4.218 11.093 21.699 1.00 90.38 107 ASP A O 1
ATOM 877 N N . VAL A 1 108 ? -4.329 12.898 20.356 1.00 91.75 108 VAL A N 1
ATOM 878 C CA . VAL A 1 108 ? -4.108 12.186 19.089 1.00 91.75 108 VAL A CA 1
ATOM 879 C C . VAL A 1 108 ? -2.794 11.407 19.110 1.00 91.75 108 VAL A C 1
ATOM 881 O O . VAL A 1 108 ? -2.760 10.246 18.696 1.00 91.75 108 VAL A O 1
ATOM 884 N N . GLY A 1 109 ? -1.715 12.030 19.589 1.00 90.88 109 GLY A N 1
ATOM 885 C CA . GLY A 1 109 ? -0.389 11.419 19.608 1.00 90.88 109 GLY A CA 1
ATOM 886 C C . GLY A 1 109 ? -0.343 10.244 20.577 1.00 90.88 109 GLY A C 1
ATOM 887 O O . GLY A 1 109 ? 0.141 9.164 20.223 1.00 90.88 109 GLY A O 1
ATOM 888 N N . LEU A 1 110 ? -0.919 10.434 21.765 1.00 91.94 110 LEU A N 1
ATOM 889 C CA . LEU A 1 110 ? -0.996 9.398 22.784 1.00 91.94 110 LEU A CA 1
ATOM 890 C C . LEU A 1 110 ? -1.875 8.223 22.346 1.00 91.94 110 LEU A C 1
ATOM 892 O O . LEU A 1 110 ? -1.427 7.076 22.393 1.00 91.94 110 LEU A O 1
ATOM 896 N N . PHE A 1 111 ? -3.090 8.494 21.858 1.00 93.94 111 PHE A N 1
ATOM 897 C CA . PHE A 1 111 ? -3.994 7.455 21.366 1.00 93.94 111 PHE A CA 1
ATOM 898 C C . PHE A 1 111 ? -3.326 6.648 20.258 1.00 93.94 111 PHE A C 1
ATOM 900 O O . PHE A 1 111 ? -3.369 5.420 20.277 1.00 93.94 111 PHE A O 1
ATOM 907 N N . CYS A 1 112 ? -2.650 7.313 19.316 1.00 93.88 112 CYS A N 1
ATOM 908 C CA . CYS A 1 112 ? -1.979 6.617 18.229 1.00 93.88 112 CYS A CA 1
ATOM 909 C C . CYS A 1 112 ? -0.854 5.695 18.717 1.00 93.88 112 CYS A C 1
ATOM 911 O O . CYS A 1 112 ? -0.692 4.582 18.203 1.00 93.88 112 CYS A O 1
ATOM 913 N N . ALA A 1 113 ? -0.075 6.142 19.700 1.00 92.38 113 ALA A N 1
ATOM 914 C CA . ALA A 1 113 ? 0.992 5.340 20.275 1.00 92.38 113 ALA A CA 1
ATOM 915 C C . ALA A 1 113 ? 0.445 4.134 21.055 1.00 92.38 113 ALA A C 1
ATOM 917 O O . ALA A 1 113 ? 0.869 2.999 20.811 1.00 92.38 113 ALA A O 1
ATOM 918 N N . ASP A 1 114 ? -0.543 4.352 21.924 1.00 94.12 114 ASP A N 1
ATOM 919 C CA . ASP A 1 114 ? -1.153 3.282 22.714 1.00 94.12 114 ASP A CA 1
ATOM 920 C C . ASP A 1 114 ? -1.947 2.301 21.847 1.00 94.12 114 ASP A C 1
ATOM 922 O O . ASP A 1 114 ? -1.859 1.092 22.063 1.00 94.12 114 ASP A O 1
ATOM 926 N N . TYR A 1 115 ? -2.631 2.771 20.799 1.00 95.06 115 TYR A N 1
ATOM 927 C CA . TYR A 1 115 ? -3.302 1.906 19.825 1.00 95.06 115 TYR A CA 1
ATOM 928 C C . TYR A 1 115 ? -2.313 0.919 19.206 1.00 95.06 115 TYR A C 1
ATOM 930 O O . TYR A 1 115 ? -2.553 -0.287 19.200 1.00 95.06 115 TYR A O 1
ATOM 938 N N . ARG A 1 116 ? -1.150 1.402 18.748 1.00 94.25 116 ARG A N 1
ATOM 939 C CA . ARG A 1 116 ? -0.097 0.543 18.179 1.00 94.25 116 ARG A CA 1
ATOM 940 C C . ARG A 1 116 ? 0.492 -0.410 19.220 1.00 94.25 116 ARG A C 1
ATOM 942 O O . ARG A 1 116 ? 0.707 -1.582 18.910 1.00 94.25 116 ARG A O 1
ATOM 949 N N . LYS A 1 117 ? 0.732 0.060 20.447 1.00 93.38 117 LYS A N 1
ATOM 950 C CA . LYS A 1 117 ? 1.246 -0.746 21.568 1.00 93.38 117 LYS A CA 1
ATOM 951 C C . LYS A 1 117 ? 0.303 -1.899 21.926 1.00 93.38 117 LYS A C 1
ATOM 953 O O . LYS A 1 117 ? 0.745 -3.052 22.015 1.00 93.38 117 LYS A O 1
ATOM 958 N N . TYR A 1 118 ? -0.982 -1.608 22.123 1.00 93.69 118 TYR A N 1
ATOM 959 C CA . TYR A 1 118 ? -1.985 -2.617 22.457 1.00 93.69 118 TYR A CA 1
ATOM 960 C C . TYR A 1 118 ? -2.244 -3.555 21.280 1.00 93.69 118 TYR A C 1
ATOM 962 O O . TYR A 1 118 ? -2.261 -4.768 21.479 1.00 93.69 118 TYR A O 1
ATOM 970 N N . LEU A 1 119 ? -2.306 -3.038 20.048 1.00 93.25 119 LEU A N 1
ATOM 971 C CA . LEU A 1 119 ? -2.423 -3.867 18.849 1.00 93.25 119 LEU A CA 1
ATOM 972 C C . LEU A 1 119 ? -1.251 -4.850 18.716 1.00 93.25 119 LEU A C 1
ATOM 974 O O . LEU A 1 119 ? -1.466 -6.041 18.511 1.00 93.25 119 LEU A O 1
ATOM 978 N N . LYS A 1 120 ? -0.007 -4.389 18.895 1.00 92.12 120 LYS A N 1
ATOM 979 C CA . LYS A 1 120 ? 1.185 -5.257 18.874 1.00 92.12 120 LYS A CA 1
ATOM 980 C C . LYS A 1 120 ? 1.101 -6.366 19.926 1.00 92.12 120 LYS A C 1
ATOM 982 O O . LYS A 1 120 ? 1.554 -7.482 19.686 1.00 92.12 120 LYS A O 1
ATOM 987 N N . SER A 1 121 ? 0.527 -6.066 21.089 1.00 91.12 121 SER A N 1
ATOM 988 C CA . SER A 1 121 ? 0.337 -7.042 22.167 1.00 91.12 121 SER A CA 1
ATOM 989 C C . SER A 1 121 ? -0.785 -8.043 21.870 1.00 91.12 121 SER A C 1
ATOM 991 O O . SER A 1 121 ? -0.637 -9.220 22.203 1.00 91.12 121 SER A O 1
ATOM 993 N N . ALA A 1 122 ? -1.864 -7.597 21.220 1.00 90.19 122 ALA A N 1
ATOM 994 C CA . ALA A 1 122 ? -2.984 -8.432 20.790 1.00 90.19 122 ALA A CA 1
ATOM 995 C C . ALA A 1 122 ? -2.600 -9.383 19.643 1.00 90.19 122 ALA A C 1
ATOM 997 O O . ALA A 1 122 ? -3.041 -10.525 19.613 1.00 90.19 122 ALA A O 1
ATOM 998 N N . LEU A 1 123 ? -1.714 -8.951 18.740 1.00 90.69 123 LEU A N 1
ATOM 999 C CA . LEU A 1 123 ? -1.242 -9.747 17.599 1.00 90.69 123 LEU A CA 1
ATOM 1000 C C . LEU A 1 123 ? -0.158 -10.782 17.951 1.00 90.69 123 LEU A C 1
ATOM 1002 O O . LEU A 1 123 ? 0.425 -11.402 17.059 1.00 90.69 123 LEU A O 1
ATOM 1006 N N . LYS A 1 124 ? 0.148 -10.993 19.237 1.00 91.50 124 LYS A N 1
ATOM 1007 C CA . LYS A 1 124 ? 1.067 -12.060 19.653 1.00 91.50 124 LYS A CA 1
ATOM 1008 C C . LYS A 1 124 ? 0.453 -13.418 19.318 1.00 91.50 124 LYS A C 1
ATOM 1010 O O . LYS A 1 124 ? -0.636 -13.726 19.784 1.00 91.50 124 LYS A O 1
ATOM 1015 N N . ILE A 1 125 ? 1.193 -14.259 18.591 1.00 89.06 125 ILE A N 1
ATOM 1016 C CA . ILE A 1 125 ? 0.715 -15.571 18.109 1.00 89.06 125 ILE A CA 1
ATOM 1017 C C . ILE A 1 125 ? 0.123 -16.424 19.240 1.00 89.06 125 ILE A C 1
ATOM 1019 O O . ILE A 1 125 ? -0.931 -17.021 19.061 1.00 89.06 125 ILE A O 1
ATOM 1023 N N . GLY A 1 126 ? 0.748 -16.431 20.423 1.00 90.56 126 GLY A N 1
ATOM 1024 C CA . GLY A 1 126 ? 0.258 -17.196 21.576 1.00 90.56 126 GLY A CA 1
ATOM 1025 C C . GLY A 1 126 ? -1.075 -16.713 22.166 1.00 90.56 126 GLY A C 1
ATOM 1026 O O . GLY A 1 126 ? -1.655 -17.421 22.978 1.00 90.56 126 GLY A O 1
ATOM 1027 N N . HIS A 1 127 ? -1.552 -15.525 21.787 1.00 88.44 127 HIS A N 1
ATOM 1028 C CA . HIS A 1 127 ? -2.822 -14.950 22.240 1.00 88.44 127 HIS A CA 1
ATOM 1029 C C . HIS A 1 127 ? -3.916 -15.005 21.165 1.00 88.44 127 HIS A C 1
ATOM 1031 O O . HIS A 1 127 ? -5.062 -14.672 21.452 1.00 88.44 127 HIS A O 1
ATOM 1037 N N . LEU A 1 128 ? -3.581 -15.394 19.931 1.00 91.38 128 LEU A N 1
ATOM 1038 C CA . LEU A 1 128 ? -4.545 -15.432 18.839 1.00 91.38 128 LEU A CA 1
ATOM 1039 C C . LEU A 1 128 ? -5.398 -16.696 18.923 1.00 91.38 128 LEU A C 1
ATOM 1041 O O . LEU A 1 128 ? -4.889 -17.818 18.906 1.00 91.38 128 LEU A O 1
ATOM 1045 N N . HIS A 1 129 ? -6.714 -16.515 18.935 1.00 92.19 129 HIS A N 1
ATOM 1046 C CA . HIS A 1 129 ? -7.632 -17.616 18.693 1.00 92.19 129 HIS A CA 1
ATOM 1047 C C . HIS A 1 129 ? -7.604 -18.009 17.213 1.00 92.19 129 HIS A C 1
AT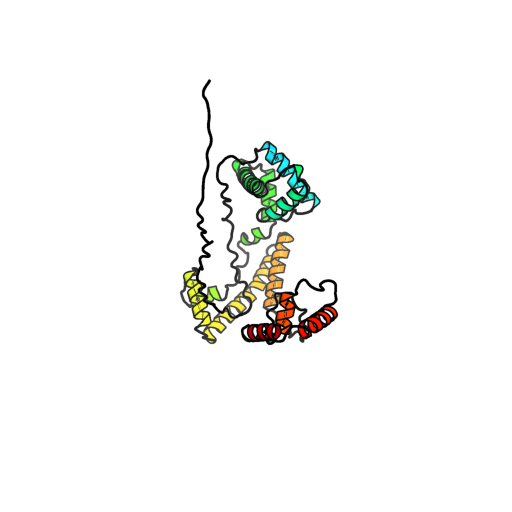OM 1049 O O . HIS A 1 129 ? -7.387 -17.179 16.329 1.00 92.19 129 HIS A O 1
ATOM 1055 N N . LEU A 1 130 ? -7.861 -19.290 16.928 1.00 93.06 130 LEU A N 1
ATOM 1056 C CA . LEU A 1 130 ? -7.833 -19.813 15.557 1.00 93.06 130 LEU A CA 1
ATOM 1057 C C . LEU A 1 130 ? -8.790 -19.071 14.618 1.00 93.06 130 LEU A C 1
ATOM 1059 O O . LEU A 1 130 ? -8.452 -18.875 13.453 1.00 93.06 130 LEU A O 1
ATOM 1063 N N . ASN A 1 131 ? -9.952 -18.633 15.110 1.00 93.69 131 ASN A N 1
ATOM 1064 C CA . ASN A 1 131 ? -10.913 -17.878 14.308 1.00 93.69 131 ASN A CA 1
ATOM 1065 C C . ASN A 1 131 ? -10.325 -16.535 13.838 1.00 93.69 131 ASN A C 1
ATOM 1067 O O . ASN A 1 131 ? -10.292 -16.251 12.640 1.00 93.69 131 ASN A O 1
ATOM 1071 N N . ASP A 1 132 ? -9.765 -15.759 14.769 1.00 90.75 132 ASP A N 1
ATOM 1072 C CA . ASP A 1 132 ? -9.161 -14.455 14.478 1.00 90.75 132 ASP A CA 1
ATOM 1073 C C . ASP A 1 132 ? -7.929 -14.604 13.580 1.00 90.75 132 ASP A C 1
ATOM 1075 O O . ASP A 1 132 ? -7.772 -13.882 12.594 1.00 90.75 132 ASP A O 1
ATOM 1079 N N . ALA A 1 133 ? -7.085 -15.601 13.864 1.00 92.50 133 ALA A N 1
ATOM 1080 C CA . ALA A 1 133 ? -5.921 -15.919 13.044 1.00 92.50 133 ALA A CA 1
ATOM 1081 C C . ALA A 1 133 ? -6.318 -16.286 11.606 1.00 92.50 133 ALA A C 1
ATOM 1083 O O . ALA A 1 133 ? -5.692 -15.819 10.654 1.00 92.50 133 ALA A O 1
ATOM 1084 N N . THR A 1 134 ? -7.381 -17.077 11.432 1.00 94.56 134 THR A N 1
ATOM 1085 C CA . THR A 1 134 ? -7.881 -17.472 10.107 1.00 94.56 134 THR A CA 1
ATOM 1086 C C . THR A 1 134 ? -8.435 -16.273 9.342 1.00 94.56 134 THR A C 1
ATOM 1088 O O . THR A 1 134 ? -8.185 -16.146 8.143 1.00 94.56 134 THR A O 1
ATOM 1091 N N . MET A 1 135 ? -9.128 -15.351 10.016 1.00 92.50 135 MET A N 1
ATOM 1092 C CA . MET A 1 135 ? -9.612 -14.110 9.406 1.00 92.50 135 MET A CA 1
ATOM 1093 C C . MET A 1 135 ? -8.454 -13.206 8.953 1.00 92.50 135 MET A C 1
ATOM 1095 O O . MET A 1 135 ? -8.455 -12.723 7.815 1.00 92.50 135 MET A O 1
ATOM 1099 N N . LEU A 1 136 ? -7.436 -13.016 9.801 1.00 92.38 136 LEU A N 1
ATOM 1100 C CA . LEU A 1 136 ? -6.230 -12.253 9.458 1.00 92.38 136 LEU A CA 1
ATOM 1101 C C . LEU A 1 136 ? -5.485 -12.884 8.276 1.00 92.38 136 LEU A C 1
ATOM 1103 O O . LEU A 1 136 ? -5.112 -12.184 7.331 1.00 92.38 136 LEU A O 1
ATOM 1107 N N . LEU A 1 137 ? -5.320 -14.209 8.297 1.00 94.19 137 LEU A N 1
ATOM 1108 C CA . LEU A 1 137 ? -4.664 -14.958 7.232 1.00 94.19 137 LEU A CA 1
ATOM 1109 C C . LEU A 1 137 ? -5.430 -14.834 5.914 1.00 94.19 137 LEU A C 1
ATOM 1111 O O . LEU A 1 137 ? -4.835 -14.517 4.889 1.00 94.19 137 LEU A O 1
ATOM 1115 N N . THR A 1 138 ? -6.749 -15.018 5.943 1.00 93.56 138 THR A N 1
ATOM 1116 C CA . THR A 1 138 ? -7.605 -14.897 4.755 1.00 93.56 138 THR A CA 1
ATOM 1117 C C . THR A 1 138 ? -7.527 -13.491 4.169 1.00 93.56 138 THR A C 1
ATOM 1119 O O . THR A 1 138 ? -7.382 -13.333 2.956 1.00 93.56 138 THR A O 1
ATOM 1122 N N . THR A 1 139 ? -7.542 -12.464 5.022 1.00 92.31 139 THR A N 1
AT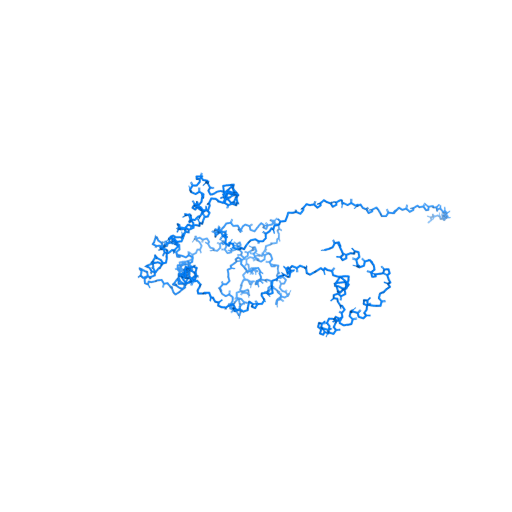OM 1123 C CA . THR A 1 139 ? -7.404 -11.063 4.605 1.00 92.31 139 THR A CA 1
ATOM 1124 C C . THR A 1 139 ? -6.051 -10.813 3.935 1.00 92.31 139 THR A C 1
ATOM 1126 O O . THR A 1 139 ? -5.991 -10.218 2.858 1.00 92.31 139 THR A O 1
ATOM 1129 N N . TYR A 1 140 ? -4.958 -11.304 4.527 1.00 93.44 140 TYR A N 1
ATOM 1130 C CA . TYR A 1 140 ? -3.616 -11.156 3.964 1.00 93.44 140 TYR A CA 1
ATOM 1131 C C . TYR A 1 140 ? -3.451 -11.914 2.639 1.00 93.44 140 TYR A C 1
ATOM 1133 O O . TYR A 1 140 ? -3.030 -11.313 1.646 1.00 93.44 140 TYR A O 1
ATOM 1141 N N . LEU A 1 141 ? -3.834 -13.193 2.596 1.00 94.81 141 LEU A N 1
ATOM 1142 C CA . LEU A 1 141 ? -3.748 -14.046 1.405 1.00 94.81 141 LEU A CA 1
ATOM 1143 C C . LEU A 1 141 ? -4.651 -13.569 0.265 1.00 94.81 141 LEU A C 1
ATOM 1145 O O . LEU A 1 141 ? -4.379 -13.875 -0.888 1.00 94.81 141 LEU A O 1
ATOM 1149 N N . SER A 1 142 ? -5.698 -12.800 0.567 1.00 92.75 142 SER A N 1
ATOM 1150 C CA . SER A 1 142 ? -6.564 -12.182 -0.443 1.00 92.75 142 SER A CA 1
ATOM 1151 C C . SER A 1 142 ? -6.038 -10.839 -0.957 1.00 92.75 142 SER A C 1
ATOM 1153 O O . SER A 1 142 ? -6.545 -10.327 -1.956 1.00 92.75 142 SER A O 1
ATOM 1155 N N . SER A 1 143 ? -5.052 -10.246 -0.279 1.00 91.62 143 SER A N 1
ATOM 1156 C CA . SER A 1 143 ? -4.520 -8.918 -0.594 1.00 91.62 143 SER A CA 1
ATOM 1157 C C . SER A 1 143 ? -3.469 -8.950 -1.705 1.00 91.62 143 SER A C 1
ATOM 1159 O O . SER A 1 143 ? -2.806 -9.964 -1.923 1.00 91.62 143 SER A O 1
ATOM 1161 N N . GLU A 1 144 ? -3.226 -7.802 -2.347 1.00 92.44 144 GLU A N 1
ATOM 1162 C CA . GLU A 1 144 ? -2.119 -7.639 -3.305 1.00 92.44 144 GLU A CA 1
ATOM 1163 C C . GLU A 1 144 ? -0.753 -7.976 -2.681 1.00 92.44 144 GLU A C 1
ATOM 1165 O O . GLU A 1 144 ? 0.133 -8.485 -3.366 1.00 92.44 144 GLU A O 1
ATOM 1170 N N . LYS A 1 145 ? -0.572 -7.726 -1.378 1.00 90.81 145 LYS A N 1
ATOM 1171 C CA . LYS A 1 145 ? 0.721 -7.906 -0.701 1.00 90.81 145 LYS A CA 1
ATOM 1172 C C . LYS A 1 145 ? 1.205 -9.352 -0.717 1.00 90.81 145 LYS A C 1
ATOM 1174 O O . LYS A 1 145 ? 2.408 -9.564 -0.660 1.00 90.81 145 LYS A O 1
ATOM 1179 N N . SER A 1 146 ? 0.292 -10.315 -0.816 1.00 94.31 146 SER A N 1
ATOM 1180 C CA . SER A 1 146 ? 0.622 -11.740 -0.905 1.00 94.31 146 SER A CA 1
ATOM 1181 C C . SER A 1 146 ? 1.101 -12.170 -2.296 1.00 94.31 146 SER A C 1
ATOM 1183 O O . SER A 1 146 ? 1.678 -13.244 -2.425 1.00 94.31 146 SER A O 1
ATOM 1185 N N . LEU A 1 147 ? 0.939 -11.342 -3.341 1.00 93.44 147 LEU A N 1
ATOM 1186 C CA . LEU A 1 147 ? 1.392 -11.684 -4.697 1.00 93.44 147 LEU A CA 1
ATOM 1187 C C . LEU A 1 147 ? 2.891 -12.001 -4.753 1.00 93.44 147 LEU A C 1
ATOM 1189 O O . LEU A 1 147 ? 3.304 -12.861 -5.522 1.00 93.44 147 LEU A O 1
ATOM 1193 N N . LYS A 1 148 ? 3.700 -11.341 -3.914 1.00 90.25 148 LYS A N 1
ATOM 1194 C CA . LYS A 1 148 ? 5.150 -11.575 -3.837 1.00 90.25 148 LYS A CA 1
ATOM 1195 C C . LYS A 1 148 ? 5.525 -12.935 -3.239 1.00 90.25 148 LYS A C 1
ATOM 1197 O O . LYS A 1 148 ? 6.647 -13.383 -3.437 1.00 90.25 148 LYS A O 1
ATOM 1202 N N . GLU A 1 149 ? 4.600 -13.579 -2.530 1.00 92.56 149 GLU A N 1
ATOM 1203 C CA . GLU A 1 149 ? 4.808 -14.896 -1.918 1.00 92.56 149 GLU A CA 1
ATOM 1204 C C . GLU A 1 149 ? 4.638 -16.035 -2.941 1.00 92.56 149 GLU A C 1
ATOM 1206 O O . GLU A 1 149 ? 5.058 -17.170 -2.702 1.00 92.56 149 GLU A O 1
ATOM 1211 N N . PHE A 1 150 ? 4.048 -15.758 -4.112 1.00 92.62 150 PHE A N 1
ATOM 1212 C CA . PHE A 1 150 ? 3.980 -16.735 -5.193 1.00 92.62 150 PHE A CA 1
ATOM 1213 C C . PHE A 1 150 ? 5.371 -16.929 -5.799 1.00 92.62 150 PHE A C 1
ATOM 1215 O O . PHE A 1 150 ? 5.947 -16.015 -6.385 1.00 92.62 150 PHE A O 1
ATOM 1222 N N . LYS A 1 151 ? 5.883 -18.162 -5.753 1.00 91.25 151 LYS A N 1
ATOM 1223 C CA . LYS A 1 151 ? 7.176 -18.529 -6.367 1.00 91.25 151 LYS A CA 1
ATOM 1224 C C . LYS A 1 151 ? 7.227 -18.271 -7.877 1.00 91.25 151 LYS A C 1
ATOM 1226 O O . LYS A 1 151 ? 8.293 -18.059 -8.438 1.00 91.25 151 LYS A O 1
ATOM 1231 N N . SER A 1 152 ? 6.067 -18.343 -8.518 1.00 92.06 152 SER A N 1
ATOM 1232 C CA . SER A 1 152 ? 5.828 -18.121 -9.943 1.00 92.06 152 SER A CA 1
ATOM 1233 C C . SER A 1 152 ? 5.585 -16.648 -10.288 1.00 92.06 152 SER A C 1
ATOM 1235 O O . SER A 1 152 ? 5.420 -16.336 -11.468 1.00 92.06 152 SER A O 1
ATOM 1237 N N . PHE A 1 153 ? 5.530 -15.745 -9.298 1.00 92.94 153 PHE A N 1
ATOM 1238 C CA . PHE A 1 153 ? 5.315 -14.327 -9.561 1.00 92.94 153 PHE A CA 1
ATOM 1239 C C . PHE A 1 153 ? 6.502 -13.753 -10.345 1.00 92.94 153 PHE A C 1
ATOM 1241 O O . PHE A 1 153 ? 7.646 -13.875 -9.896 1.00 92.94 153 PHE A O 1
ATOM 1248 N N . PRO A 1 154 ? 6.268 -13.113 -11.502 1.00 91.12 154 PRO A N 1
ATOM 1249 C CA . PRO A 1 154 ? 7.347 -12.570 -12.314 1.00 91.12 154 PRO A CA 1
ATOM 1250 C C . PRO A 1 154 ? 8.168 -11.517 -11.555 1.00 91.12 154 PRO A C 1
ATOM 1252 O O . PRO A 1 154 ? 7.620 -10.605 -10.930 1.00 91.12 154 PRO A O 1
ATOM 1255 N N . ALA A 1 155 ? 9.496 -11.612 -11.635 1.00 88.62 155 ALA A N 1
ATOM 1256 C CA . ALA A 1 155 ? 10.388 -10.609 -11.061 1.00 88.62 155 ALA A CA 1
ATOM 1257 C C . ALA A 1 155 ? 10.277 -9.283 -11.828 1.00 88.62 155 ALA A C 1
ATOM 1259 O O . ALA A 1 155 ? 10.188 -9.275 -13.058 1.00 88.62 155 ALA A O 1
ATOM 1260 N N . ARG A 1 156 ? 10.311 -8.154 -11.106 1.00 87.81 156 ARG A N 1
ATOM 1261 C CA . ARG A 1 156 ? 10.273 -6.823 -11.728 1.00 87.81 156 ARG A CA 1
ATOM 1262 C C . ARG A 1 156 ? 11.457 -6.662 -12.705 1.00 87.81 156 ARG A C 1
ATOM 1264 O O . ARG A 1 156 ? 12.567 -7.082 -12.361 1.00 87.81 156 ARG A O 1
ATOM 1271 N N . PRO A 1 157 ? 11.257 -6.023 -13.875 1.00 87.38 157 PRO A N 1
ATOM 1272 C CA . PRO A 1 157 ? 12.347 -5.700 -14.789 1.00 87.38 157 PRO A CA 1
ATOM 1273 C C . PRO A 1 157 ? 13.445 -4.901 -14.076 1.00 87.38 157 PRO A C 1
ATOM 1275 O O . PRO A 1 157 ? 13.128 -4.050 -13.239 1.00 87.38 157 PRO A O 1
ATOM 1278 N N . PRO A 1 158 ? 14.729 -5.151 -14.383 1.00 87.19 158 PRO A N 1
ATOM 1279 C CA . PRO A 1 158 ? 15.816 -4.380 -13.802 1.00 87.19 158 PRO A CA 1
ATOM 1280 C C . PRO A 1 158 ? 15.738 -2.922 -14.270 1.00 87.19 158 PRO A C 1
ATOM 1282 O O . PRO A 1 158 ? 15.447 -2.638 -15.433 1.00 87.19 158 PRO A O 1
ATOM 1285 N N . THR A 1 159 ? 16.005 -1.991 -13.354 1.00 87.62 159 THR A N 1
ATOM 1286 C CA . THR A 1 159 ? 16.063 -0.561 -13.671 1.00 87.62 159 THR A CA 1
ATOM 1287 C C . THR A 1 159 ? 17.346 -0.227 -14.425 1.00 87.62 159 THR A C 1
ATOM 1289 O O . THR A 1 159 ? 18.340 -0.958 -14.358 1.00 87.62 159 THR A O 1
ATOM 1292 N N . LYS A 1 160 ? 17.346 0.924 -15.107 1.00 86.19 160 LYS A N 1
ATOM 1293 C CA . LYS A 1 160 ? 18.525 1.447 -15.807 1.00 86.19 160 LYS A CA 1
ATOM 1294 C C . LYS A 1 160 ? 19.738 1.519 -14.879 1.00 86.19 160 LYS A C 1
ATOM 1296 O O . LYS A 1 160 ? 20.807 1.038 -15.235 1.00 86.19 160 LYS A O 1
ATOM 1301 N N . LEU A 1 161 ? 19.542 2.049 -13.670 1.00 86.88 161 LEU A N 1
ATOM 1302 C CA . LEU A 1 161 ? 20.584 2.149 -12.651 1.00 86.88 161 LEU A CA 1
ATOM 1303 C C . LEU A 1 161 ? 21.135 0.776 -12.253 1.00 86.88 161 LEU A C 1
ATOM 1305 O O . LEU A 1 161 ? 22.346 0.611 -12.155 1.00 86.88 161 LEU A O 1
ATOM 1309 N N . LYS A 1 162 ? 20.267 -0.220 -12.042 1.00 87.69 162 LYS A N 1
ATOM 1310 C CA . LYS A 1 162 ? 20.702 -1.562 -11.639 1.00 87.69 162 LYS A CA 1
ATOM 1311 C C . LYS A 1 162 ? 21.582 -2.212 -12.708 1.00 87.69 162 LYS A C 1
ATOM 1313 O O . LYS A 1 162 ? 22.652 -2.714 -12.381 1.00 87.69 162 LYS A O 1
ATOM 1318 N N . LEU A 1 163 ? 21.160 -2.151 -13.971 1.00 86.69 163 LEU A N 1
ATOM 1319 C CA . LEU A 1 163 ? 21.950 -2.668 -15.093 1.00 86.69 163 LEU A CA 1
ATOM 1320 C C . LEU A 1 163 ? 23.257 -1.894 -15.281 1.00 86.69 163 LEU A C 1
ATOM 1322 O O . LEU A 1 163 ? 24.285 -2.483 -15.603 1.00 86.69 163 LEU A O 1
ATOM 1326 N N . TYR A 1 164 ? 23.223 -0.582 -15.053 1.00 86.12 164 TYR A N 1
ATOM 1327 C CA . TYR A 1 164 ? 24.401 0.269 -15.117 1.00 86.12 164 TYR A CA 1
ATOM 1328 C C . TYR A 1 164 ? 25.439 -0.106 -14.052 1.00 86.12 164 TYR A C 1
ATOM 1330 O O . TYR A 1 164 ? 26.622 -0.255 -14.358 1.00 86.12 164 TYR A O 1
ATOM 1338 N N . LEU A 1 165 ? 24.993 -0.284 -12.804 1.00 87.25 165 LEU A N 1
ATOM 1339 C CA . LEU A 1 165 ? 25.837 -0.704 -11.688 1.00 87.25 165 LEU A CA 1
ATOM 1340 C C . LEU A 1 165 ? 26.469 -2.072 -11.960 1.00 87.25 165 LEU A C 1
ATOM 1342 O O . LEU A 1 165 ? 27.669 -2.234 -11.764 1.00 87.25 165 LEU A O 1
ATOM 1346 N N . GLU A 1 166 ? 25.681 -3.027 -12.458 1.00 86.81 166 GLU A N 1
ATOM 1347 C CA . GLU A 1 166 ? 26.152 -4.370 -12.804 1.00 86.81 166 GLU A CA 1
ATOM 1348 C C . GLU A 1 166 ? 27.209 -4.334 -13.915 1.00 86.81 166 GLU A C 1
ATOM 1350 O O . GLU A 1 166 ? 28.283 -4.913 -13.764 1.00 86.81 166 GLU A O 1
ATOM 1355 N N . LYS A 1 167 ? 26.958 -3.575 -14.990 1.00 85.56 167 LYS A N 1
ATOM 1356 C CA . LYS A 1 167 ? 27.899 -3.416 -16.108 1.00 85.56 167 LYS A CA 1
ATOM 1357 C C . LYS A 1 167 ? 29.227 -2.787 -15.675 1.00 85.56 167 LYS A C 1
ATOM 1359 O O . LYS A 1 167 ? 30.282 -3.184 -16.159 1.00 85.56 167 LYS A O 1
ATOM 1364 N N . ASN A 1 168 ? 29.173 -1.839 -14.741 1.00 83.94 168 ASN A N 1
ATOM 1365 C CA . ASN A 1 168 ? 30.336 -1.097 -14.255 1.00 83.94 168 ASN A CA 1
ATOM 1366 C C . ASN A 1 168 ? 30.959 -1.696 -12.977 1.00 83.94 168 ASN A C 1
ATOM 1368 O O . ASN A 1 168 ? 31.821 -1.068 -12.364 1.00 83.94 168 ASN A O 1
ATOM 1372 N N . ASN A 1 169 ? 30.549 -2.903 -12.563 1.00 84.19 169 ASN A N 1
ATOM 1373 C CA . ASN A 1 169 ? 31.015 -3.578 -11.342 1.00 84.19 169 ASN A CA 1
ATOM 1374 C C . ASN A 1 169 ? 30.885 -2.721 -10.064 1.00 84.19 169 ASN A C 1
ATOM 1376 O O . ASN A 1 169 ? 31.675 -2.831 -9.121 1.00 84.19 169 ASN A O 1
ATOM 1380 N N . LEU A 1 170 ? 29.871 -1.858 -10.022 1.00 83.00 170 LEU A N 1
ATOM 1381 C CA . LEU A 1 170 ? 29.553 -1.007 -8.884 1.00 83.00 170 LEU A CA 1
ATOM 1382 C C . LEU A 1 170 ? 28.548 -1.712 -7.963 1.00 83.00 170 LEU A C 1
ATOM 1384 O O . LEU A 1 170 ? 27.639 -2.415 -8.402 1.00 83.00 170 LEU A O 1
ATOM 1388 N N . LYS A 1 171 ? 28.683 -1.502 -6.651 1.00 83.62 171 LYS A N 1
ATOM 1389 C CA . LYS A 1 171 ? 27.755 -2.069 -5.661 1.00 83.62 171 LYS A CA 1
ATOM 1390 C C . LYS A 1 171 ? 26.489 -1.219 -5.548 1.00 83.62 171 LYS A C 1
ATOM 1392 O O . LYS A 1 171 ? 26.570 0.007 -5.550 1.00 83.62 171 LYS A O 1
ATOM 1397 N N . LEU A 1 172 ? 25.338 -1.863 -5.338 1.00 80.94 172 LEU A N 1
ATOM 1398 C CA . LEU A 1 172 ? 24.073 -1.196 -5.000 1.00 80.94 172 LEU A CA 1
ATOM 1399 C C . LEU A 1 172 ? 24.095 -0.716 -3.536 1.00 80.94 172 LEU A C 1
ATOM 1401 O O . LEU A 1 172 ? 23.469 -1.286 -2.650 1.00 80.94 172 LEU A O 1
ATOM 1405 N N . THR A 1 173 ? 24.903 0.307 -3.272 1.00 85.62 173 THR A N 1
ATOM 1406 C CA . THR A 1 173 ? 24.978 1.033 -1.998 1.00 85.62 173 THR A CA 1
ATOM 1407 C C . THR A 1 173 ? 24.766 2.518 -2.263 1.00 85.62 173 THR A C 1
ATOM 1409 O O . THR A 1 173 ? 24.956 2.968 -3.390 1.00 85.62 173 THR A O 1
ATOM 1412 N N . LEU A 1 174 ? 24.446 3.310 -1.233 1.00 77.56 174 LEU A N 1
ATOM 1413 C CA . LEU A 1 174 ? 24.256 4.761 -1.386 1.00 77.56 174 LEU A CA 1
ATOM 1414 C C . LEU A 1 174 ? 25.455 5.433 -2.093 1.00 77.56 174 LEU A C 1
ATOM 1416 O O . LEU A 1 174 ? 25.280 6.281 -2.965 1.00 77.56 174 LEU A O 1
ATOM 1420 N N . GLY A 1 175 ? 26.676 4.996 -1.759 1.00 77.75 175 GLY A N 1
ATOM 1421 C CA . GLY A 1 175 ? 27.906 5.452 -2.409 1.00 77.75 175 GLY A CA 1
ATOM 1422 C C . GLY A 1 175 ? 28.027 4.990 -3.864 1.00 77.75 175 GLY A C 1
ATOM 1423 O O . GLY A 1 175 ? 28.335 5.800 -4.732 1.00 77.75 175 GLY A O 1
ATOM 1424 N N . GLY A 1 176 ? 27.736 3.718 -4.155 1.00 78.69 176 GLY A N 1
ATOM 1425 C CA . GLY A 1 176 ? 27.793 3.190 -5.522 1.00 78.69 176 GLY A CA 1
ATOM 1426 C C . GLY A 1 176 ? 26.734 3.793 -6.450 1.00 78.69 176 GLY A C 1
ATOM 1427 O O . GLY A 1 176 ? 27.046 4.126 -7.590 1.00 78.69 176 GLY A O 1
ATOM 1428 N N . MET A 1 177 ? 25.522 4.040 -5.945 1.00 82.75 177 MET A N 1
ATOM 1429 C CA . MET A 1 177 ? 24.463 4.747 -6.674 1.00 82.75 177 MET A CA 1
ATOM 1430 C C . MET A 1 177 ? 24.878 6.184 -6.996 1.00 82.75 177 MET A C 1
ATOM 1432 O O . MET A 1 177 ? 24.722 6.627 -8.129 1.00 82.75 177 MET A O 1
ATOM 1436 N N . GLY A 1 178 ? 25.455 6.908 -6.028 1.00 81.56 178 GLY A N 1
ATOM 1437 C CA . GLY A 1 178 ? 25.939 8.273 -6.247 1.00 81.56 178 GLY A CA 1
ATOM 1438 C C . GLY A 1 178 ? 27.037 8.361 -7.312 1.00 81.56 178 GLY A C 1
ATOM 1439 O O . GLY A 1 178 ? 27.051 9.300 -8.108 1.00 81.56 178 GLY A O 1
ATOM 1440 N N . VAL A 1 179 ? 27.930 7.368 -7.364 1.00 80.94 179 VAL A N 1
ATOM 1441 C CA . VAL A 1 179 ? 28.959 7.258 -8.411 1.00 80.94 179 VAL A CA 1
ATOM 1442 C C . VAL A 1 179 ? 28.332 6.930 -9.766 1.00 80.94 179 VAL A C 1
ATOM 1444 O O . VAL A 1 179 ? 28.666 7.582 -10.751 1.00 80.94 179 VAL A O 1
ATOM 1447 N N . ALA A 1 180 ? 27.383 5.991 -9.818 1.00 81.56 180 ALA A N 1
ATOM 1448 C CA . ALA A 1 180 ? 26.681 5.643 -11.050 1.00 81.56 180 ALA A CA 1
ATOM 1449 C C . ALA A 1 180 ? 25.921 6.832 -11.640 1.00 81.56 180 ALA A C 1
ATOM 1451 O O . ALA A 1 180 ? 26.109 7.139 -12.808 1.00 81.56 180 ALA A O 1
ATOM 1452 N N . TYR A 1 181 ? 25.144 7.566 -10.840 1.00 83.81 181 TYR A N 1
ATOM 1453 C CA . TYR A 1 181 ? 24.428 8.752 -11.322 1.00 83.81 181 TYR A CA 1
ATOM 1454 C C . TYR A 1 181 ? 25.358 9.849 -11.835 1.00 83.81 181 TYR A C 1
ATOM 1456 O O . TYR A 1 181 ? 25.024 10.537 -12.798 1.00 83.81 181 TYR A O 1
ATOM 1464 N N . ARG A 1 182 ? 26.520 10.019 -11.197 1.00 81.56 182 ARG A N 1
ATOM 1465 C CA . ARG A 1 182 ? 27.532 10.973 -11.645 1.00 81.56 182 ARG A CA 1
ATOM 1466 C C . ARG A 1 182 ? 28.116 10.548 -12.990 1.00 81.56 182 ARG A C 1
ATOM 1468 O O . ARG A 1 182 ? 28.126 11.342 -13.918 1.00 81.56 182 ARG A O 1
ATOM 1475 N N . HIS A 1 183 ? 28.499 9.282 -13.124 1.00 81.31 183 HIS A N 1
ATOM 1476 C CA . HIS A 1 183 ? 29.060 8.755 -14.366 1.00 81.31 183 HIS A CA 1
ATOM 1477 C C . HIS A 1 183 ? 28.026 8.727 -15.499 1.00 81.31 183 HIS A C 1
ATOM 1479 O O . HIS A 1 183 ? 28.346 9.099 -16.614 1.00 81.31 183 HIS A O 1
ATOM 1485 N N . MET A 1 184 ? 26.766 8.399 -15.210 1.00 81.19 184 MET A N 1
ATOM 1486 C CA . MET A 1 184 ? 25.662 8.468 -16.176 1.00 81.19 184 MET A CA 1
ATOM 1487 C C . MET A 1 184 ? 25.357 9.898 -16.649 1.00 81.19 184 MET A C 1
ATOM 1489 O O . MET A 1 184 ? 24.672 10.054 -17.652 1.00 81.19 184 MET A O 1
ATOM 1493 N N . ARG A 1 185 ? 25.801 10.925 -15.911 1.00 80.19 185 ARG A N 1
ATOM 1494 C CA . ARG A 1 185 ? 25.646 12.344 -16.269 1.00 80.19 185 ARG A CA 1
ATOM 1495 C C . ARG A 1 185 ? 26.890 12.912 -16.956 1.00 80.19 185 ARG A C 1
ATOM 1497 O O . ARG A 1 185 ? 26.767 13.800 -17.787 1.00 80.19 185 ARG A O 1
ATOM 1504 N N . GLU A 1 186 ? 28.073 12.462 -16.548 1.00 77.31 186 GLU A N 1
ATOM 1505 C CA . GLU A 1 186 ? 29.366 12.979 -17.015 1.00 77.31 186 GLU A CA 1
ATOM 1506 C C . GLU A 1 186 ? 29.904 12.205 -18.229 1.00 77.31 186 GLU A C 1
ATOM 1508 O O . GLU A 1 186 ? 30.512 12.803 -19.111 1.00 77.31 186 GLU A O 1
ATOM 1513 N N . ASN A 1 187 ? 29.646 10.897 -18.300 1.00 63.16 187 ASN A N 1
ATOM 1514 C CA . ASN A 1 187 ? 30.009 10.029 -19.414 1.00 63.16 187 ASN A CA 1
ATOM 1515 C C . ASN A 1 187 ? 28.762 9.702 -20.241 1.00 63.16 187 ASN A C 1
ATOM 1517 O O . ASN A 1 187 ? 28.146 8.645 -20.106 1.00 63.16 187 ASN A O 1
ATOM 1521 N N . ASP A 1 188 ? 28.430 10.618 -21.148 1.00 62.34 188 ASP A N 1
ATOM 1522 C CA . ASP A 1 188 ? 27.479 10.423 -22.249 1.00 62.34 188 ASP A CA 1
ATOM 1523 C C . ASP A 1 188 ? 28.075 9.488 -23.322 1.00 62.34 188 ASP A C 1
ATOM 1525 O O . ASP A 1 188 ? 28.136 9.811 -24.510 1.00 62.34 188 ASP A O 1
ATOM 1529 N N . SER A 1 189 ? 28.538 8.294 -22.937 1.00 65.12 189 SER A N 1
ATOM 1530 C CA . SER A 1 189 ? 28.728 7.243 -23.937 1.00 65.12 189 SER A CA 1
ATOM 1531 C C . SER A 1 189 ? 27.338 6.834 -24.418 1.00 65.12 189 SER A C 1
ATOM 1533 O O . SER A 1 189 ? 26.675 5.981 -23.820 1.00 65.12 189 SER A O 1
ATOM 1535 N N . ALA A 1 190 ? 26.866 7.511 -25.470 1.00 71.19 190 ALA A N 1
ATOM 1536 C CA . ALA A 1 190 ? 25.543 7.311 -26.049 1.00 71.19 190 ALA A CA 1
ATOM 1537 C C . ALA A 1 190 ? 25.300 5.829 -26.368 1.00 71.19 190 ALA A C 1
ATOM 1539 O O . ALA A 1 190 ? 24.200 5.328 -26.165 1.00 71.19 190 ALA A O 1
ATOM 1540 N N . GLU A 1 191 ? 26.349 5.109 -26.771 1.00 78.75 191 GLU A N 1
ATOM 1541 C CA . GLU A 1 191 ? 26.313 3.674 -27.047 1.00 78.75 191 GLU A CA 1
ATOM 1542 C C . GLU A 1 191 ? 26.102 2.826 -25.782 1.00 78.75 191 GLU A C 1
ATOM 1544 O O . GLU A 1 191 ? 25.265 1.924 -25.779 1.00 78.75 191 GLU A O 1
ATOM 1549 N N . GLU A 1 192 ? 26.805 3.122 -24.681 1.00 79.81 192 GLU A N 1
ATOM 1550 C CA . GLU A 1 192 ? 26.661 2.368 -23.427 1.00 79.81 192 GLU A CA 1
ATOM 1551 C C . GLU A 1 192 ? 25.256 2.531 -22.841 1.00 79.81 192 GLU A C 1
ATOM 1553 O O . GLU A 1 192 ? 24.631 1.567 -22.386 1.00 79.81 192 GLU A O 1
ATOM 1558 N N . MET A 1 193 ? 24.755 3.764 -22.881 1.00 81.69 193 MET A N 1
ATOM 1559 C CA . MET A 1 193 ? 23.442 4.117 -22.364 1.00 81.69 193 MET A CA 1
ATOM 1560 C C . MET A 1 193 ? 22.319 3.590 -23.249 1.00 81.69 193 MET A C 1
ATOM 1562 O O . MET A 1 193 ? 21.297 3.161 -22.709 1.00 81.69 193 MET A O 1
ATOM 1566 N N . GLU A 1 194 ? 22.507 3.560 -24.569 1.00 83.81 194 GLU A N 1
ATOM 1567 C CA . GLU A 1 194 ? 21.545 2.958 -25.489 1.00 83.81 194 GLU A CA 1
ATOM 1568 C C . GLU A 1 194 ? 21.475 1.436 -25.321 1.00 83.81 194 GLU A C 1
ATOM 1570 O O . GLU A 1 194 ? 20.377 0.887 -25.259 1.00 83.81 194 GLU A O 1
ATOM 1575 N N . GLU A 1 195 ? 22.606 0.751 -25.115 1.00 86.50 195 GLU A N 1
ATOM 1576 C CA . GLU A 1 195 ? 22.611 -0.690 -24.820 1.00 86.50 195 GLU A CA 1
ATOM 1577 C C . GLU A 1 195 ? 21.853 -1.007 -23.518 1.00 86.50 195 GLU A C 1
ATOM 1579 O O . GLU A 1 195 ? 21.085 -1.970 -23.442 1.00 86.50 195 GLU A O 1
ATOM 1584 N N . ILE A 1 196 ? 22.036 -0.189 -22.476 1.00 86.56 196 ILE A N 1
ATOM 1585 C CA . ILE A 1 196 ? 21.302 -0.355 -21.217 1.00 86.56 196 ILE A CA 1
ATOM 1586 C C . ILE A 1 196 ? 19.810 -0.073 -21.427 1.00 86.56 196 ILE A C 1
ATOM 1588 O O . ILE A 1 196 ? 18.978 -0.848 -20.955 1.00 86.56 196 ILE A O 1
ATOM 1592 N N . ASN A 1 197 ? 19.454 0.996 -22.146 1.00 85.69 197 ASN A N 1
ATOM 1593 C CA . ASN A 1 197 ? 18.059 1.316 -22.457 1.00 85.69 197 ASN A CA 1
ATOM 1594 C C . ASN A 1 197 ? 17.385 0.174 -23.244 1.00 85.69 197 ASN A C 1
ATOM 1596 O O . ASN A 1 197 ? 16.252 -0.194 -22.928 1.00 85.69 197 ASN A O 1
ATOM 1600 N N . GLU A 1 198 ? 18.075 -0.418 -24.224 1.00 88.94 198 GLU A N 1
ATOM 1601 C CA . GLU A 1 198 ? 17.615 -1.586 -24.984 1.00 88.94 198 GLU A CA 1
ATOM 1602 C C . GLU A 1 198 ? 17.357 -2.780 -24.060 1.00 88.94 198 GLU A C 1
ATOM 1604 O O . GLU A 1 198 ? 16.273 -3.362 -24.097 1.00 88.94 198 GLU A O 1
ATOM 1609 N N . LYS A 1 199 ? 18.295 -3.103 -23.160 1.00 88.62 199 LYS A N 1
ATOM 1610 C CA . LYS A 1 199 ? 18.126 -4.197 -22.188 1.00 88.62 199 LYS A CA 1
ATOM 1611 C C . LYS A 1 199 ? 16.940 -3.969 -21.251 1.00 88.62 199 LYS A C 1
ATOM 1613 O O . LYS A 1 199 ? 16.159 -4.897 -21.034 1.00 88.62 199 LYS A O 1
ATOM 1618 N N . VAL A 1 200 ? 16.759 -2.750 -20.729 1.00 87.94 200 VAL A N 1
ATOM 1619 C CA . VAL A 1 200 ? 15.578 -2.403 -19.913 1.00 87.94 200 VAL A CA 1
ATOM 1620 C C . VAL A 1 200 ? 14.298 -2.597 -20.726 1.00 87.94 200 VAL A C 1
ATOM 1622 O O . VAL A 1 200 ? 13.330 -3.178 -20.227 1.00 87.94 200 VAL A O 1
ATOM 1625 N N . ARG A 1 201 ? 14.280 -2.150 -21.988 1.00 86.88 201 ARG A N 1
ATOM 1626 C CA . ARG A 1 201 ? 13.115 -2.271 -22.872 1.00 86.88 201 ARG A CA 1
ATOM 1627 C C . ARG A 1 201 ? 12.779 -3.731 -23.162 1.00 86.88 201 ARG A C 1
ATOM 1629 O O . ARG A 1 201 ? 11.626 -4.120 -22.996 1.00 86.88 201 ARG A O 1
ATOM 1636 N N . ALA A 1 202 ? 13.769 -4.540 -23.532 1.00 88.56 202 ALA A N 1
ATOM 1637 C CA . ALA A 1 202 ? 13.606 -5.965 -23.797 1.00 88.56 202 ALA A CA 1
ATOM 1638 C C . ALA A 1 202 ? 13.083 -6.713 -22.560 1.00 88.56 202 ALA A C 1
ATOM 1640 O O . ALA A 1 202 ? 12.103 -7.454 -22.658 1.00 88.56 202 ALA A O 1
ATOM 1641 N N . ALA A 1 203 ? 13.655 -6.454 -21.379 1.00 88.94 203 ALA A N 1
ATOM 1642 C CA . ALA A 1 203 ? 13.186 -7.047 -20.125 1.00 88.94 203 ALA A CA 1
ATOM 1643 C C . ALA A 1 203 ? 11.752 -6.611 -19.775 1.00 88.94 203 ALA A C 1
ATOM 1645 O O . ALA A 1 203 ? 10.9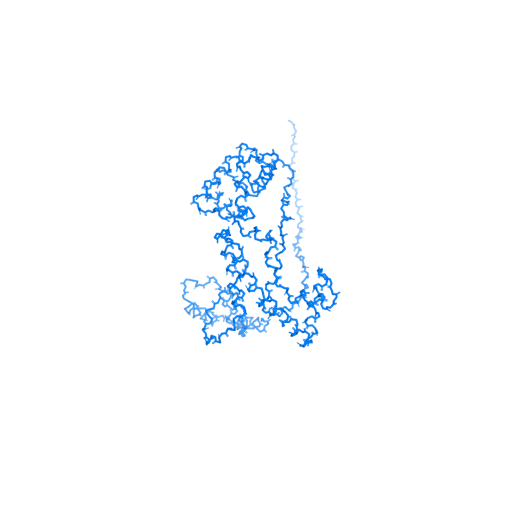35 -7.421 -19.340 1.00 88.94 203 ALA A O 1
ATOM 1646 N N . THR A 1 204 ? 11.411 -5.344 -20.020 1.00 87.62 204 THR A N 1
ATOM 1647 C CA . THR A 1 204 ? 10.053 -4.818 -19.813 1.00 87.62 204 THR A CA 1
ATOM 1648 C C . THR A 1 204 ? 9.041 -5.472 -20.757 1.00 87.62 204 THR A C 1
ATOM 1650 O O . THR A 1 204 ? 7.931 -5.805 -20.341 1.00 87.62 204 THR A O 1
ATOM 1653 N N . LEU A 1 205 ? 9.423 -5.705 -22.016 1.00 88.12 205 LEU A N 1
ATOM 1654 C CA . LEU A 1 205 ? 8.588 -6.392 -23.000 1.00 88.12 205 LEU A CA 1
ATOM 1655 C C . LEU A 1 205 ? 8.381 -7.870 -22.651 1.00 88.12 205 LEU A C 1
ATOM 1657 O O . LEU A 1 205 ? 7.277 -8.368 -22.843 1.00 88.12 205 LEU A O 1
ATOM 1661 N N . GLN A 1 206 ? 9.388 -8.554 -22.097 1.00 90.38 206 GLN A N 1
ATOM 1662 C CA . GLN A 1 206 ? 9.264 -9.941 -21.620 1.00 90.38 206 GLN A CA 1
ATOM 1663 C C . GLN A 1 206 ? 8.448 -10.069 -20.326 1.00 90.38 206 GLN A C 1
ATOM 1665 O O . GLN A 1 206 ? 7.838 -11.106 -20.070 1.00 90.38 206 GLN A O 1
ATOM 1670 N N . TYR A 1 207 ? 8.385 -9.011 -19.521 1.00 92.62 207 TYR A N 1
ATOM 1671 C CA . TYR A 1 207 ? 7.615 -9.008 -18.280 1.00 92.62 207 TYR A CA 1
ATOM 1672 C C . TYR A 1 207 ? 6.099 -9.028 -18.519 1.00 92.62 207 TYR A C 1
ATOM 1674 O O . TYR A 1 207 ? 5.365 -9.649 -17.756 1.00 92.62 207 TYR A O 1
ATOM 1682 N N . LEU A 1 208 ? 5.618 -8.422 -19.611 1.00 90.69 208 LEU A N 1
ATOM 1683 C CA . LEU A 1 208 ? 4.202 -8.456 -19.998 1.00 90.69 208 LEU A CA 1
ATOM 1684 C C . LEU A 1 208 ? 3.641 -9.879 -20.197 1.00 90.69 208 LEU A C 1
ATOM 1686 O O . LEU A 1 208 ? 2.675 -10.218 -19.510 1.00 90.69 208 LEU A O 1
ATOM 1690 N N . PRO A 1 209 ? 4.201 -10.727 -21.086 1.00 93.06 209 PRO A N 1
ATOM 1691 C CA . PRO A 1 209 ? 3.714 -12.090 -21.257 1.00 93.06 209 PRO A CA 1
ATOM 1692 C C . PRO A 1 209 ? 3.919 -12.936 -19.996 1.00 93.06 209 PRO A C 1
ATOM 1694 O O . PRO A 1 209 ? 3.091 -13.798 -19.724 1.00 93.06 209 PRO A O 1
ATOM 1697 N N . ALA A 1 210 ? 4.947 -12.666 -19.182 1.00 93.75 210 ALA A N 1
ATOM 1698 C CA . ALA A 1 210 ? 5.128 -13.345 -17.899 1.00 93.75 210 ALA A CA 1
ATOM 1699 C C . ALA A 1 210 ? 3.996 -13.022 -16.905 1.00 93.75 210 ALA A C 1
ATOM 1701 O O . ALA A 1 210 ? 3.477 -13.926 -16.251 1.00 93.75 210 ALA A O 1
ATOM 1702 N N . LEU A 1 211 ? 3.569 -11.756 -16.814 1.00 93.81 211 LEU A N 1
ATOM 1703 C CA . LEU A 1 211 ? 2.424 -11.352 -15.987 1.00 93.81 211 LEU A CA 1
ATOM 1704 C C . LEU A 1 211 ? 1.105 -11.932 -16.506 1.00 93.81 211 LEU A C 1
ATOM 1706 O O . LEU A 1 211 ? 0.265 -12.335 -15.704 1.00 93.81 211 LEU A O 1
ATOM 1710 N N . GLN A 1 212 ? 0.928 -12.006 -17.828 1.00 93.31 212 GLN A N 1
ATOM 1711 C CA . GLN A 1 212 ? -0.256 -12.629 -18.416 1.00 93.31 212 GLN A CA 1
ATOM 1712 C C . GLN A 1 212 ? -0.291 -14.135 -18.123 1.00 93.31 212 GLN A C 1
ATOM 1714 O O . GLN A 1 212 ? -1.277 -14.638 -17.598 1.00 93.31 212 GLN A O 1
ATOM 1719 N N . HIS A 1 213 ? 0.826 -14.831 -18.341 1.00 94.88 213 HIS A N 1
ATOM 1720 C CA . HIS A 1 213 ? 0.961 -16.244 -17.997 1.00 94.88 213 HIS A CA 1
ATOM 1721 C C . HIS A 1 213 ? 0.738 -16.495 -16.498 1.00 94.88 213 HIS A C 1
ATOM 1723 O O . HIS A 1 213 ? 0.155 -17.507 -16.114 1.00 94.88 213 HIS A O 1
ATOM 1729 N N . PHE A 1 214 ? 1.171 -15.581 -15.623 1.00 95.69 214 PHE A N 1
ATOM 1730 C CA . PHE A 1 214 ? 0.886 -15.667 -14.190 1.00 95.69 214 PHE A CA 1
ATOM 1731 C C . PHE A 1 214 ? -0.623 -15.649 -13.901 1.00 95.69 214 PHE A C 1
ATOM 1733 O O . PHE A 1 214 ? -1.094 -16.486 -13.133 1.00 95.69 214 PHE A O 1
ATOM 1740 N N . LEU A 1 215 ? -1.383 -14.752 -14.541 1.00 94.31 215 LEU A N 1
ATOM 1741 C CA . LEU A 1 215 ? -2.844 -14.711 -14.409 1.00 94.31 215 LEU A CA 1
ATOM 1742 C C . LEU A 1 215 ? -3.506 -16.002 -14.900 1.00 94.31 215 LEU A C 1
ATOM 1744 O O . LEU A 1 215 ? -4.423 -16.501 -14.250 1.00 94.31 215 LEU A O 1
ATOM 1748 N N . ASP A 1 216 ? -3.024 -16.545 -16.016 1.00 93.56 216 ASP A N 1
ATOM 1749 C CA . ASP A 1 216 ? -3.595 -17.742 -16.637 1.00 93.56 216 ASP A CA 1
ATOM 1750 C C . ASP A 1 216 ? -3.277 -19.014 -15.826 1.00 93.56 216 ASP A C 1
ATOM 1752 O O . ASP A 1 216 ? -4.103 -19.918 -15.713 1.00 93.56 216 ASP A O 1
ATOM 1756 N N . SER A 1 217 ? -2.095 -19.069 -15.202 1.00 94.94 217 SER A N 1
ATOM 1757 C CA . SER A 1 217 ? -1.641 -20.205 -14.381 1.00 94.94 217 SER A CA 1
ATOM 1758 C C . SER A 1 217 ? -2.211 -20.233 -12.958 1.00 94.94 217 SER A C 1
ATOM 1760 O O . SER A 1 217 ? -2.106 -21.260 -12.288 1.00 94.94 217 SER A O 1
ATOM 1762 N N . HIS A 1 218 ? -2.840 -19.149 -12.489 1.00 93.88 218 HIS A N 1
ATOM 1763 C CA . HIS A 1 218 ? -3.408 -19.054 -11.139 1.00 93.88 218 HIS A CA 1
ATOM 1764 C C . HIS A 1 218 ? -4.903 -18.689 -11.196 1.00 93.88 218 HIS A C 1
ATOM 1766 O O . HIS A 1 218 ? -5.284 -17.544 -10.940 1.00 93.88 218 HIS A O 1
ATOM 1772 N N . PRO A 1 219 ? -5.795 -19.660 -11.483 1.00 91.12 219 PRO A N 1
ATOM 1773 C CA . PRO A 1 219 ? -7.228 -19.392 -11.634 1.00 91.12 219 PRO A CA 1
ATOM 1774 C C . PRO A 1 219 ? -7.897 -18.903 -10.340 1.00 91.12 219 PRO A C 1
ATOM 1776 O O . PRO A 1 219 ? -8.874 -18.161 -10.399 1.00 91.12 219 PRO A O 1
ATOM 1779 N N . ASN A 1 220 ? -7.340 -19.267 -9.181 1.00 93.25 220 ASN A N 1
ATOM 1780 C CA . ASN A 1 220 ? -7.889 -18.962 -7.856 1.00 93.25 220 ASN A CA 1
ATOM 1781 C C . ASN A 1 220 ? -7.435 -17.609 -7.285 1.00 93.25 220 ASN A C 1
ATOM 1783 O O . ASN A 1 220 ? -7.645 -17.354 -6.100 1.00 93.25 220 ASN A O 1
ATOM 1787 N N . LEU A 1 221 ? -6.786 -16.753 -8.083 1.00 93.75 221 LEU A N 1
ATOM 1788 C CA . LEU A 1 221 ? -6.475 -15.394 -7.641 1.00 93.75 221 LEU A CA 1
ATOM 1789 C C . LEU A 1 221 ? -7.763 -14.656 -7.278 1.00 93.75 221 LEU A C 1
ATOM 1791 O O . LEU A 1 221 ? -8.749 -14.695 -8.021 1.00 93.75 221 LEU A O 1
ATOM 1795 N N . THR A 1 222 ? -7.730 -13.939 -6.158 1.00 94.12 222 THR A N 1
ATOM 1796 C CA . THR A 1 222 ? -8.840 -13.069 -5.780 1.00 94.12 222 THR A CA 1
ATOM 1797 C C . THR A 1 222 ? -8.992 -11.938 -6.792 1.00 94.12 222 THR A C 1
ATOM 1799 O O . THR A 1 222 ? -8.053 -11.561 -7.497 1.00 94.12 222 THR A O 1
ATOM 1802 N N . GLU A 1 223 ? -10.174 -11.331 -6.835 1.00 93.62 223 GLU A N 1
ATOM 1803 C CA . GLU A 1 223 ? -10.431 -10.182 -7.706 1.00 93.62 223 GLU A CA 1
ATOM 1804 C C . GLU A 1 223 ? -9.479 -9.007 -7.411 1.00 93.62 223 GLU A C 1
ATOM 1806 O O . GLU A 1 223 ? -9.028 -8.316 -8.323 1.00 93.62 223 GLU A O 1
ATOM 1811 N N . ILE A 1 224 ? -9.111 -8.810 -6.140 1.00 93.31 224 ILE A N 1
ATOM 1812 C CA . ILE A 1 224 ? -8.152 -7.777 -5.718 1.00 93.31 224 ILE A CA 1
ATOM 1813 C C . ILE A 1 224 ? -6.768 -8.060 -6.315 1.00 93.31 224 ILE A C 1
ATOM 1815 O O . ILE A 1 224 ? -6.150 -7.171 -6.903 1.00 93.31 224 ILE A O 1
ATOM 1819 N N . GLN A 1 225 ? -6.293 -9.300 -6.199 1.00 94.81 225 GLN A N 1
ATOM 1820 C CA . GLN A 1 225 ? -5.006 -9.732 -6.745 1.00 94.81 225 GLN A CA 1
ATOM 1821 C C . GLN A 1 225 ? -4.973 -9.642 -8.272 1.00 94.81 225 GLN A C 1
ATOM 1823 O O . GLN A 1 225 ? -4.028 -9.089 -8.837 1.00 94.81 225 GLN A O 1
ATOM 1828 N N . ARG A 1 226 ? -6.024 -10.132 -8.939 1.00 94.94 226 ARG A N 1
ATOM 1829 C CA . ARG A 1 226 ? -6.170 -10.066 -10.397 1.00 94.94 226 ARG A CA 1
ATOM 1830 C C . ARG A 1 226 ? -6.106 -8.621 -10.882 1.00 94.94 226 ARG A C 1
ATOM 1832 O O . ARG A 1 226 ? -5.268 -8.299 -11.722 1.00 94.94 226 ARG A O 1
ATOM 1839 N N . ARG A 1 227 ? -6.903 -7.725 -10.286 1.00 95.12 227 ARG A N 1
ATOM 1840 C CA . ARG A 1 227 ? -6.889 -6.290 -10.617 1.00 95.12 227 ARG A CA 1
ATOM 1841 C C . ARG A 1 227 ? -5.518 -5.663 -10.420 1.00 95.12 227 ARG A C 1
ATOM 1843 O O . ARG A 1 227 ? -5.098 -4.878 -11.264 1.00 95.12 227 ARG A O 1
ATOM 1850 N N . ALA A 1 228 ? -4.809 -5.992 -9.344 1.00 93.81 228 ALA A N 1
ATOM 1851 C CA . ALA A 1 228 ? -3.469 -5.460 -9.107 1.00 93.81 228 ALA A CA 1
ATOM 1852 C C . ALA A 1 228 ? -2.484 -5.845 -10.226 1.00 93.81 228 ALA A C 1
ATOM 1854 O O . ALA A 1 228 ? -1.723 -5.002 -10.711 1.00 93.81 228 ALA A O 1
ATOM 1855 N N . VAL A 1 229 ? -2.523 -7.099 -10.685 1.00 94.25 229 VAL A N 1
ATOM 1856 C CA . VAL A 1 229 ? -1.697 -7.562 -11.811 1.00 94.25 229 VAL A CA 1
ATOM 1857 C C . VAL A 1 229 ? -2.139 -6.913 -13.125 1.00 94.25 229 VAL A C 1
ATOM 1859 O O . VAL A 1 229 ? -1.299 -6.412 -13.869 1.00 94.25 229 VAL A O 1
ATOM 1862 N N . GLU A 1 230 ? -3.440 -6.819 -13.391 1.00 94.12 230 GLU A N 1
ATOM 1863 C CA . GLU A 1 230 ? -3.969 -6.137 -14.579 1.00 94.12 230 GLU A CA 1
ATOM 1864 C C . GLU A 1 230 ? -3.601 -4.649 -14.624 1.00 94.12 230 GLU A C 1
ATOM 1866 O O . GLU A 1 230 ? -3.303 -4.110 -15.691 1.00 94.12 230 GLU A O 1
ATOM 1871 N N . VAL A 1 231 ? -3.603 -3.961 -13.478 1.00 93.81 231 VAL A N 1
ATOM 1872 C CA . VAL A 1 231 ? -3.145 -2.570 -13.374 1.00 93.81 231 VAL A CA 1
ATOM 1873 C C . VAL A 1 231 ? -1.669 -2.474 -13.751 1.00 93.81 231 VAL A C 1
ATOM 1875 O O . VAL A 1 231 ? -1.319 -1.595 -14.542 1.00 93.81 231 VAL A O 1
ATOM 1878 N N . LYS A 1 232 ? -0.822 -3.396 -13.272 1.00 91.44 232 LYS A N 1
ATOM 1879 C CA . LYS A 1 232 ? 0.600 -3.462 -13.656 1.00 91.44 232 LYS A CA 1
ATOM 1880 C C . LYS A 1 232 ? 0.760 -3.694 -15.158 1.00 91.44 232 LYS A C 1
ATOM 1882 O O . LYS A 1 232 ? 1.478 -2.937 -15.809 1.00 91.44 232 LYS A O 1
ATOM 1887 N N . ILE A 1 233 ? 0.027 -4.650 -15.733 1.00 92.25 233 ILE A N 1
ATOM 1888 C CA . ILE A 1 233 ? 0.010 -4.907 -17.183 1.00 92.25 233 ILE A CA 1
ATOM 1889 C C . ILE A 1 233 ? -0.368 -3.630 -17.947 1.00 92.25 233 ILE A C 1
ATOM 1891 O O . ILE A 1 233 ? 0.370 -3.201 -18.833 1.00 92.25 233 ILE A O 1
ATOM 1895 N N . LYS A 1 234 ? -1.463 -2.959 -17.564 1.00 91.50 234 LYS A N 1
ATOM 1896 C CA . LYS A 1 234 ? -1.920 -1.710 -18.199 1.00 91.50 234 LYS A CA 1
ATOM 1897 C C . LYS A 1 234 ? -0.888 -0.588 -18.095 1.00 91.50 234 LYS A C 1
ATOM 1899 O O . LYS A 1 234 ? -0.740 0.194 -19.033 1.00 91.50 234 LYS A O 1
ATOM 1904 N N . GLN A 1 235 ? -0.196 -0.460 -16.964 1.00 89.25 235 GLN A N 1
ATOM 1905 C CA . GLN A 1 235 ? 0.861 0.538 -16.782 1.00 89.25 235 GLN A CA 1
ATOM 1906 C C . GLN A 1 235 ? 2.038 0.273 -17.725 1.00 89.25 235 GLN A C 1
ATOM 1908 O O . GLN A 1 235 ? 2.466 1.182 -18.433 1.00 89.25 235 GLN A O 1
ATOM 1913 N N . ILE A 1 236 ? 2.503 -0.973 -17.805 1.00 87.12 236 ILE A N 1
ATOM 1914 C CA . ILE A 1 236 ? 3.625 -1.351 -18.671 1.00 87.12 236 ILE A CA 1
ATOM 1915 C C . ILE A 1 236 ? 3.247 -1.239 -20.150 1.00 87.12 236 ILE A C 1
ATOM 1917 O O . ILE A 1 236 ? 4.026 -0.721 -20.949 1.00 87.12 236 ILE A O 1
ATOM 1921 N N . GLN A 1 237 ? 2.030 -1.632 -20.525 1.00 87.69 237 GLN A N 1
ATOM 1922 C CA . GLN A 1 237 ? 1.510 -1.435 -21.880 1.00 87.69 237 GLN A CA 1
ATOM 1923 C C . GLN A 1 237 ? 1.488 0.048 -22.263 1.00 87.69 237 GLN A C 1
ATOM 1925 O O . GLN A 1 237 ? 1.871 0.392 -23.374 1.00 87.69 237 GLN A O 1
ATOM 1930 N N . LYS A 1 238 ? 1.113 0.959 -21.355 1.00 86.06 238 LYS A N 1
ATOM 1931 C CA . LYS A 1 238 ? 1.170 2.411 -21.622 1.00 86.06 238 LYS A CA 1
ATOM 1932 C C . LYS A 1 238 ? 2.591 2.941 -21.827 1.00 86.06 238 LYS A C 1
ATOM 1934 O O . LYS A 1 238 ? 2.746 3.945 -22.517 1.00 86.06 238 LYS A O 1
ATOM 1939 N N . LEU A 1 239 ? 3.591 2.320 -21.200 1.00 79.94 239 LEU A N 1
ATOM 1940 C CA . LEU A 1 239 ? 5.002 2.690 -21.350 1.00 79.94 239 LEU A CA 1
ATOM 1941 C C . LEU A 1 239 ? 5.605 2.142 -22.648 1.00 79.94 239 LEU A C 1
ATOM 1943 O O . LEU A 1 239 ? 6.431 2.805 -23.265 1.00 79.94 239 LEU A O 1
ATOM 1947 N N . THR A 1 240 ? 5.180 0.948 -23.059 1.00 75.19 240 THR A N 1
ATOM 1948 C CA . THR A 1 240 ? 5.715 0.227 -24.226 1.00 75.19 240 THR A CA 1
ATOM 1949 C C . THR A 1 240 ? 4.955 0.510 -25.518 1.00 75.19 240 THR A C 1
ATOM 1951 O O . THR A 1 240 ? 5.529 0.400 -26.598 1.00 75.19 240 THR A O 1
ATOM 1954 N N . THR A 1 241 ? 3.683 0.912 -25.440 1.00 75.75 241 THR A N 1
ATOM 1955 C CA . THR A 1 241 ? 2.918 1.310 -26.624 1.00 75.75 241 THR A CA 1
ATOM 1956 C C . THR A 1 241 ? 3.473 2.640 -27.127 1.00 75.75 241 THR A C 1
ATOM 1958 O O . THR A 1 241 ? 3.456 3.620 -26.370 1.00 75.75 241 THR A O 1
ATOM 1961 N N . PRO A 1 242 ? 3.929 2.725 -28.390 1.00 62.31 242 PRO A N 1
ATOM 1962 C CA . PRO A 1 242 ? 4.352 3.990 -28.961 1.00 62.31 242 PRO A CA 1
ATOM 1963 C C . PRO A 1 242 ? 3.190 4.971 -28.837 1.00 62.31 242 PRO A C 1
ATOM 1965 O O . PRO A 1 242 ? 2.086 4.726 -29.332 1.00 62.31 242 PRO A O 1
ATOM 1968 N N . LYS A 1 243 ? 3.414 6.080 -28.123 1.00 59.34 243 LYS A N 1
ATOM 1969 C CA . LYS A 1 243 ? 2.441 7.167 -28.090 1.00 59.34 243 LYS A CA 1
ATOM 1970 C C . LYS A 1 243 ? 2.285 7.629 -29.533 1.00 59.34 243 LYS A C 1
ATOM 1972 O O . LYS A 1 243 ? 3.164 8.311 -30.049 1.00 59.34 243 LYS A O 1
ATOM 1977 N N . GLN A 1 244 ? 1.161 7.277 -30.161 1.00 51.06 244 GLN A N 1
ATOM 1978 C CA . GLN A 1 244 ? 0.655 8.010 -31.317 1.00 51.06 244 GLN A CA 1
ATOM 1979 C C . GLN A 1 244 ? 0.824 9.494 -30.978 1.00 51.06 244 GLN A C 1
ATOM 1981 O O . GLN A 1 244 ? 0.412 9.874 -29.869 1.00 51.06 244 GLN A O 1
ATOM 1986 N N . PRO A 1 245 ? 1.493 10.302 -31.822 1.00 48.75 245 PRO A N 1
ATOM 1987 C CA . PRO A 1 245 ? 1.678 11.715 -31.552 1.00 48.75 245 PRO A CA 1
ATOM 1988 C C . PRO A 1 245 ? 0.284 12.305 -31.410 1.00 48.75 245 PRO A C 1
ATOM 1990 O O . PRO A 1 245 ? -0.429 12.528 -32.384 1.00 48.75 245 PRO A O 1
ATOM 1993 N N . LYS A 1 246 ? -0.156 12.473 -30.162 1.00 50.88 246 LYS A N 1
ATOM 1994 C CA . LYS A 1 246 ? -1.415 13.127 -29.867 1.00 50.88 246 LYS A CA 1
ATOM 1995 C C . LYS A 1 246 ? -1.197 14.544 -30.355 1.00 50.88 246 LYS A C 1
ATOM 1997 O O . LYS A 1 246 ? -0.440 15.283 -29.721 1.00 50.88 246 LYS A O 1
ATOM 2002 N N . GLY A 1 247 ? -1.792 14.869 -31.507 1.00 50.78 247 GLY A N 1
ATOM 2003 C CA . GLY A 1 247 ? -1.855 16.229 -32.026 1.00 50.78 247 GLY A CA 1
ATOM 2004 C C . GLY A 1 247 ? -2.152 17.137 -30.848 1.00 50.78 247 GLY A C 1
ATOM 2005 O O . GLY A 1 247 ? -3.030 16.805 -30.054 1.00 50.78 247 GLY A O 1
ATOM 2006 N N . ALA A 1 248 ? -1.303 18.147 -30.664 1.00 46.06 248 ALA A N 1
ATOM 2007 C CA . ALA A 1 248 ? -1.134 18.897 -29.430 1.00 46.06 248 ALA A CA 1
ATOM 2008 C C . ALA A 1 248 ? -2.476 19.269 -28.779 1.00 46.06 248 ALA A C 1
ATOM 2010 O O . ALA A 1 248 ? -3.020 20.345 -29.002 1.00 46.06 248 ALA A O 1
ATOM 2011 N N . THR A 1 249 ? -3.016 18.383 -27.941 1.00 45.50 249 THR A N 1
ATOM 2012 C CA . THR A 1 249 ? -4.135 18.732 -27.076 1.00 45.50 249 THR A CA 1
ATOM 2013 C C . THR A 1 249 ? -3.594 19.795 -26.131 1.00 45.50 249 THR A C 1
ATOM 2015 O O . THR A 1 249 ? -2.586 19.518 -25.463 1.00 45.50 249 THR A O 1
ATOM 2018 N N . PRO A 1 250 ? -4.201 20.995 -26.073 1.00 46.66 250 PRO A N 1
ATOM 2019 C CA . PRO A 1 250 ? -3.735 22.058 -25.203 1.00 46.66 250 PRO A CA 1
ATOM 2020 C C . PRO A 1 250 ? -3.654 21.495 -23.792 1.00 46.66 250 PRO A C 1
ATOM 2022 O O . PRO A 1 250 ? -4.656 21.036 -23.235 1.00 46.66 250 PRO A O 1
ATOM 2025 N N . LYS A 1 251 ? -2.444 21.452 -23.230 1.00 45.75 251 LYS A N 1
ATOM 2026 C CA . LYS A 1 251 ? -2.248 21.048 -21.841 1.00 45.75 251 LYS A CA 1
ATOM 2027 C C . LYS A 1 251 ? -3.125 21.977 -21.005 1.00 45.75 251 LYS A C 1
ATOM 2029 O O . LYS A 1 251 ? -2.817 23.161 -20.893 1.00 45.75 251 LYS A O 1
ATOM 2034 N N . ARG A 1 252 ? -4.212 21.461 -20.419 1.00 48.66 252 ARG A N 1
ATOM 2035 C CA . ARG A 1 252 ? -4.902 22.179 -19.342 1.00 48.66 252 ARG A CA 1
ATOM 2036 C C . ARG A 1 252 ? -3.831 22.506 -18.300 1.00 48.66 252 ARG A C 1
ATOM 2038 O O . ARG A 1 252 ? -3.128 21.579 -17.882 1.00 48.66 252 ARG A O 1
ATOM 2045 N N . PRO A 1 253 ? -3.642 23.781 -17.928 1.00 40.38 253 PRO A N 1
ATOM 2046 C CA . PRO A 1 253 ? -2.573 24.153 -17.025 1.00 40.38 253 PRO A CA 1
ATOM 2047 C C . PRO A 1 253 ? -2.807 23.427 -15.703 1.00 40.38 253 PRO A C 1
ATOM 2049 O O . PRO A 1 253 ? -3.778 23.679 -14.989 1.00 40.38 253 PRO A O 1
ATOM 2052 N N . ARG A 1 254 ? -1.916 22.482 -15.386 1.00 42.19 254 ARG A N 1
ATOM 2053 C CA . ARG A 1 254 ? -1.753 21.997 -14.020 1.00 42.19 254 ARG A CA 1
ATOM 2054 C C . ARG A 1 254 ? -1.457 23.244 -13.191 1.00 42.19 254 ARG A C 1
ATOM 2056 O O . ARG A 1 254 ? -0.443 23.894 -13.434 1.00 42.19 254 ARG A O 1
ATOM 2063 N N . LYS A 1 255 ? -2.324 23.582 -12.233 1.00 45.06 255 LYS A N 1
ATOM 2064 C CA . LYS A 1 255 ? -1.990 24.499 -11.135 1.00 45.06 255 LYS A CA 1
ATOM 2065 C C . LYS A 1 255 ? -0.857 23.855 -10.325 1.00 45.06 255 LYS A C 1
ATOM 2067 O O . LYS A 1 255 ? -1.088 23.209 -9.312 1.00 45.06 255 LYS A O 1
ATOM 2072 N N . ARG A 1 256 ? 0.367 23.955 -10.832 1.00 38.72 256 ARG A N 1
ATOM 2073 C CA . ARG A 1 256 ? 1.619 23.747 -10.110 1.00 38.72 256 ARG A CA 1
ATOM 2074 C C . ARG A 1 256 ? 2.368 25.074 -10.176 1.00 38.72 256 ARG A C 1
ATOM 2076 O O . ARG A 1 256 ? 2.252 25.793 -11.165 1.00 38.72 256 ARG A O 1
ATOM 2083 N N . GLY A 1 257 ? 3.022 25.409 -9.068 1.00 43.03 257 GLY A N 1
ATOM 2084 C CA . GLY A 1 257 ? 3.613 26.709 -8.766 1.00 43.03 257 GLY A CA 1
ATOM 2085 C C . GLY A 1 257 ? 4.259 27.401 -9.964 1.00 43.03 257 GLY A C 1
ATOM 2086 O O . GLY A 1 257 ? 5.036 26.821 -10.714 1.00 43.03 257 GLY A O 1
ATOM 2087 N N . ARG A 1 258 ? 3.883 28.666 -10.123 1.00 42.12 258 ARG A N 1
ATOM 2088 C CA . ARG A 1 258 ? 4.300 29.610 -11.154 1.00 42.12 258 ARG A CA 1
ATOM 2089 C C . ARG A 1 258 ? 5.827 29.775 -11.163 1.00 42.12 258 ARG A C 1
ATOM 2091 O O . ARG A 1 258 ? 6.359 30.612 -10.448 1.00 42.12 258 ARG A O 1
ATOM 2098 N N . SER A 1 259 ? 6.512 29.030 -12.021 1.00 47.69 259 SER A N 1
ATOM 2099 C CA . SER A 1 259 ? 7.811 29.418 -12.585 1.00 47.69 259 SER A CA 1
ATOM 2100 C C . SER A 1 259 ? 7.734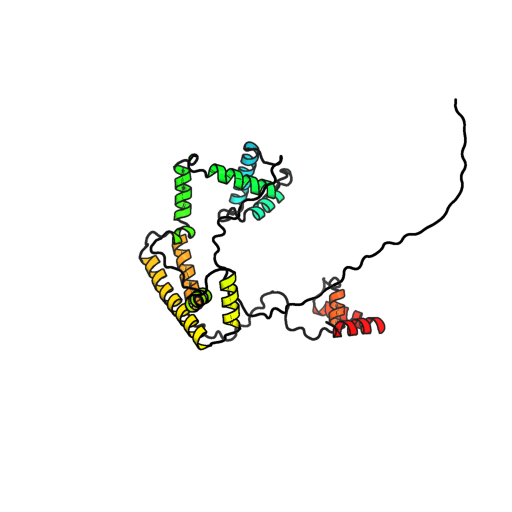 29.399 -14.113 1.00 47.69 259 SER A C 1
ATOM 2102 O O . SER A 1 259 ? 8.529 28.788 -14.819 1.00 47.69 259 SER A O 1
ATOM 2104 N N . SER A 1 260 ? 6.743 30.113 -14.655 1.00 43.59 260 SER A N 1
ATOM 2105 C CA . SER A 1 260 ? 6.880 30.674 -15.997 1.00 43.59 260 SER A CA 1
ATOM 2106 C C . SER A 1 260 ? 8.098 31.594 -15.972 1.00 43.59 260 SER A C 1
ATOM 2108 O O . SER A 1 260 ? 8.177 32.430 -15.068 1.00 43.59 260 SER A O 1
ATOM 2110 N N . LYS A 1 261 ? 9.027 31.430 -16.922 1.00 48.50 261 LYS A N 1
ATOM 2111 C CA . LYS A 1 261 ? 10.118 32.376 -17.212 1.00 48.50 261 LYS A CA 1
ATOM 2112 C C . LYS A 1 261 ? 9.639 33.797 -16.893 1.00 48.50 261 LYS A C 1
ATOM 2114 O O . LYS A 1 261 ? 8.664 34.237 -17.500 1.00 48.50 261 LYS A O 1
ATOM 2119 N N . LYS A 1 262 ? 10.217 34.428 -15.862 1.00 51.94 262 LYS A N 1
ATOM 2120 C CA . LYS A 1 262 ? 9.786 35.749 -15.397 1.00 51.94 262 LYS A CA 1
ATOM 2121 C C . LYS A 1 262 ? 9.878 36.704 -16.587 1.00 51.94 262 LYS A C 1
ATOM 2123 O O . LYS A 1 262 ? 10.975 36.988 -17.058 1.00 51.94 262 LYS A O 1
ATOM 2128 N N . GLU A 1 263 ? 8.734 37.172 -17.080 1.00 55.41 263 GLU A N 1
ATOM 2129 C CA . GLU A 1 263 ? 8.694 38.458 -17.775 1.00 55.41 263 GLU A CA 1
ATOM 2130 C C . GLU A 1 263 ? 9.390 39.482 -16.866 1.00 55.41 263 GLU A C 1
ATOM 2132 O O . GLU A 1 263 ? 9.208 39.379 -15.645 1.00 55.41 263 GLU A O 1
ATOM 2137 N N . PRO A 1 264 ? 10.198 40.408 -17.415 1.00 58.91 264 PRO A N 1
ATOM 2138 C CA . PRO A 1 264 ? 10.974 41.346 -16.611 1.00 58.91 264 PRO A CA 1
ATOM 2139 C C . PRO A 1 264 ? 10.060 41.998 -15.573 1.00 58.91 264 PRO A C 1
ATOM 2141 O O . PRO A 1 264 ? 8.998 42.533 -15.907 1.00 58.91 264 PRO A O 1
ATOM 2144 N N . GLU A 1 265 ? 10.418 41.845 -14.298 1.00 69.25 265 GLU A N 1
ATOM 2145 C CA . GLU A 1 265 ? 9.605 42.341 -13.196 1.00 69.25 265 GLU A CA 1
ATOM 2146 C C . GLU A 1 265 ? 9.611 43.868 -13.303 1.00 69.25 265 GLU A C 1
ATOM 2148 O O . GLU A 1 265 ? 10.658 44.493 -13.226 1.00 69.25 265 GLU A O 1
ATOM 2153 N N . THR A 1 266 ? 8.459 44.475 -13.595 1.00 81.06 266 THR A N 1
ATOM 2154 C CA . THR A 1 266 ? 8.340 45.933 -13.704 1.00 81.06 266 THR A CA 1
ATOM 2155 C C . THR A 1 266 ? 8.031 46.536 -12.338 1.00 81.06 266 THR A C 1
ATOM 2157 O O . THR A 1 266 ? 7.415 45.886 -11.486 1.00 81.06 266 THR A O 1
ATOM 2160 N N . ALA A 1 267 ? 8.381 47.809 -12.135 1.00 81.00 267 ALA A N 1
ATOM 2161 C CA . ALA A 1 267 ? 8.064 48.548 -10.908 1.00 81.00 267 ALA A CA 1
ATOM 2162 C C . ALA A 1 267 ? 6.571 48.468 -10.539 1.00 81.00 267 ALA A C 1
ATOM 2164 O O . ALA A 1 267 ? 6.214 48.339 -9.366 1.00 81.00 267 ALA A O 1
ATOM 2165 N N . PHE A 1 268 ? 5.694 48.456 -11.548 1.00 83.56 268 PHE A N 1
ATOM 2166 C CA . PHE A 1 268 ? 4.257 48.291 -11.355 1.00 83.56 268 PHE A CA 1
ATOM 2167 C C . PHE A 1 268 ? 3.870 46.888 -10.861 1.00 83.56 268 PHE A C 1
ATOM 2169 O O . PHE A 1 268 ? 3.043 46.750 -9.954 1.00 83.56 268 PHE A O 1
ATOM 2176 N N . ARG A 1 269 ? 4.485 45.825 -11.394 1.00 81.88 269 ARG A N 1
ATOM 2177 C CA . ARG A 1 269 ? 4.237 44.460 -10.904 1.00 81.88 269 ARG A CA 1
ATOM 2178 C C . ARG A 1 269 ? 4.748 44.260 -9.485 1.00 81.88 269 ARG A C 1
ATOM 2180 O O . ARG A 1 269 ? 4.044 43.653 -8.672 1.00 81.88 269 ARG A O 1
ATOM 2187 N N . LEU A 1 270 ? 5.904 44.838 -9.160 1.00 83.38 270 LEU A N 1
ATOM 2188 C CA . LEU A 1 270 ? 6.422 44.852 -7.796 1.00 83.38 270 LEU A CA 1
ATOM 2189 C C . LEU A 1 270 ? 5.453 45.584 -6.853 1.00 83.38 270 LEU A C 1
ATOM 2191 O O . LEU A 1 270 ? 5.082 45.050 -5.806 1.00 83.38 270 LEU A O 1
ATOM 2195 N N . PHE A 1 271 ? 4.943 46.750 -7.265 1.00 84.12 271 PHE A N 1
ATOM 2196 C CA . PHE A 1 271 ? 3.927 47.492 -6.517 1.00 84.12 271 PHE A CA 1
ATOM 2197 C C . PHE A 1 271 ? 2.668 46.656 -6.256 1.00 84.12 271 PHE A C 1
ATOM 2199 O O . PHE A 1 271 ? 2.197 46.591 -5.117 1.00 84.12 271 PHE A O 1
ATOM 2206 N N . CYS A 1 272 ? 2.156 45.947 -7.264 1.00 83.88 272 CYS A N 1
ATOM 2207 C CA . CYS A 1 272 ? 0.987 45.081 -7.111 1.00 83.88 272 CYS A CA 1
ATOM 2208 C C . CYS A 1 272 ? 1.206 43.967 -6.072 1.00 83.88 272 CYS A C 1
ATOM 2210 O O . CYS A 1 272 ? 0.296 43.670 -5.293 1.00 83.88 272 CYS A O 1
ATOM 2212 N N . ARG A 1 273 ? 2.420 43.401 -5.978 1.00 80.69 273 ARG A N 1
ATOM 2213 C CA . ARG A 1 273 ? 2.769 42.399 -4.951 1.00 80.69 273 ARG A CA 1
ATOM 2214 C C . ARG A 1 273 ? 2.758 42.969 -3.534 1.00 80.69 273 ARG A C 1
ATOM 2216 O O . ARG A 1 273 ? 2.386 42.260 -2.605 1.00 80.69 273 ARG A O 1
ATOM 2223 N N . THR A 1 274 ? 3.084 44.249 -3.356 1.00 79.44 274 THR A N 1
ATOM 2224 C CA . THR A 1 274 ? 2.982 44.903 -2.036 1.00 79.44 274 THR A CA 1
ATOM 2225 C C . THR A 1 274 ? 1.533 45.172 -1.607 1.00 79.44 274 THR A C 1
ATOM 2227 O O . THR A 1 274 ? 1.276 45.465 -0.441 1.00 79.44 274 THR A O 1
ATOM 2230 N N . LYS A 1 275 ? 0.566 45.074 -2.533 1.00 80.88 275 LYS A N 1
ATOM 2231 C CA . LYS A 1 275 ? -0.865 45.348 -2.308 1.00 80.88 275 LYS A CA 1
ATOM 2232 C C . LYS A 1 275 ? -1.741 44.115 -2.574 1.00 80.88 275 LYS A C 1
ATOM 2234 O O . LYS A 1 275 ? -2.882 44.231 -3.030 1.00 80.88 275 LYS A O 1
ATOM 2239 N N . THR A 1 276 ? -1.231 42.927 -2.240 1.00 74.56 276 THR A N 1
ATOM 2240 C CA . THR A 1 276 ? -1.910 41.624 -2.405 1.00 74.56 276 THR A CA 1
ATOM 2241 C C . THR A 1 276 ? -3.249 41.512 -1.675 1.00 74.56 276 THR A C 1
ATOM 2243 O O . THR A 1 276 ? -4.092 40.714 -2.095 1.00 74.56 276 THR A O 1
ATOM 2246 N N . ASP A 1 277 ? -3.476 42.336 -0.655 1.00 76.06 277 ASP A N 1
ATOM 2247 C CA . ASP A 1 277 ? -4.704 42.349 0.144 1.00 76.06 277 ASP A CA 1
ATOM 2248 C C . ASP A 1 277 ? -5.713 43.443 -0.260 1.00 76.06 277 ASP A C 1
ATOM 2250 O O . ASP A 1 277 ? -6.837 43.483 0.227 1.00 76.06 277 ASP A O 1
ATOM 2254 N N . LYS A 1 278 ? -5.354 44.339 -1.191 1.00 78.50 278 LYS A N 1
ATOM 2255 C CA . LYS A 1 278 ? -6.259 45.397 -1.668 1.00 78.50 278 LYS A CA 1
ATOM 2256 C C . LYS A 1 278 ? -7.060 44.937 -2.886 1.00 78.50 278 LYS A C 1
ATOM 2258 O O . LYS A 1 278 ? -6.479 44.404 -3.833 1.00 78.50 278 LYS A O 1
ATOM 2263 N N . TYR A 1 279 ? -8.364 45.232 -2.867 1.00 82.62 279 TYR A N 1
ATOM 2264 C CA . TYR A 1 279 ? -9.319 44.971 -3.954 1.00 82.62 279 TYR A CA 1
ATOM 2265 C C . TYR A 1 279 ? -9.484 43.480 -4.300 1.00 82.62 279 TYR A C 1
ATOM 2267 O O . TYR A 1 279 ? -9.618 43.125 -5.468 1.00 82.62 279 TYR A O 1
ATOM 2275 N N . ARG A 1 280 ? -9.407 42.597 -3.294 1.00 80.50 280 ARG A N 1
ATOM 2276 C CA . ARG A 1 280 ? -9.558 41.135 -3.457 1.00 80.50 280 ARG A CA 1
ATOM 2277 C C . ARG A 1 280 ? -10.967 40.708 -3.874 1.00 80.50 280 ARG A C 1
ATOM 2279 O O . ARG A 1 280 ? -11.137 39.621 -4.405 1.00 80.50 280 ARG A O 1
ATOM 2286 N N . ASP A 1 281 ? -11.938 41.567 -3.613 1.00 84.31 281 ASP A N 1
ATOM 2287 C CA . ASP A 1 281 ? -13.352 41.456 -3.953 1.00 84.31 281 ASP A CA 1
ATOM 2288 C C . ASP A 1 281 ? -13.657 41.782 -5.427 1.00 84.31 281 ASP A C 1
ATOM 2290 O O . ASP A 1 281 ? -14.762 41.520 -5.895 1.00 84.31 281 ASP A O 1
ATOM 2294 N N . LEU A 1 282 ? -12.691 42.338 -6.171 1.00 82.69 282 LEU A N 1
ATOM 2295 C CA . LEU A 1 282 ? -12.853 42.724 -7.573 1.00 82.69 282 LEU A CA 1
ATOM 2296 C C . LEU A 1 282 ? -12.240 41.705 -8.537 1.00 82.69 282 LEU A C 1
ATOM 2298 O O . LEU A 1 282 ? -11.333 40.948 -8.186 1.00 82.69 282 LEU A O 1
ATOM 2302 N N . SER A 1 283 ? -12.722 41.740 -9.782 1.00 82.19 283 SER A N 1
ATOM 2303 C CA . SER A 1 283 ? -12.126 41.003 -10.899 1.00 82.19 283 SER A CA 1
ATOM 2304 C C . SER A 1 283 ? -10.644 41.375 -11.063 1.00 82.19 283 SER A C 1
ATOM 2306 O O . SER A 1 283 ? -10.235 42.491 -10.727 1.00 82.19 283 SER A O 1
ATOM 2308 N N . GLU A 1 284 ? -9.821 40.455 -11.578 1.00 78.06 284 GLU A N 1
ATOM 2309 C CA . GLU A 1 284 ? -8.379 40.700 -11.753 1.00 78.06 284 GLU A CA 1
ATOM 2310 C C . GLU A 1 284 ? -8.108 41.936 -12.626 1.00 78.06 284 GLU A C 1
ATOM 2312 O O . GLU A 1 284 ? -7.230 42.738 -12.306 1.00 78.06 284 GLU A O 1
ATOM 2317 N N . GLU A 1 285 ? -8.930 42.151 -13.654 1.00 80.62 285 GLU A N 1
ATOM 2318 C CA . GLU A 1 285 ? -8.803 43.267 -14.590 1.00 80.62 285 GLU A CA 1
ATOM 2319 C C . GLU A 1 285 ? -9.179 44.621 -13.952 1.00 80.62 285 GLU A C 1
ATOM 2321 O O . GLU A 1 285 ? -8.456 45.612 -14.092 1.00 80.62 285 GLU A O 1
ATOM 2326 N N . ASP A 1 286 ? -10.271 44.681 -13.179 1.00 80.94 286 ASP A N 1
ATOM 2327 C CA . ASP A 1 286 ? -10.677 45.914 -12.487 1.00 80.94 286 ASP A CA 1
ATOM 2328 C C . ASP A 1 286 ? -9.740 46.255 -11.325 1.00 80.94 286 ASP A C 1
ATOM 2330 O O . ASP A 1 286 ? -9.468 47.430 -11.038 1.00 80.94 286 ASP A O 1
ATOM 2334 N N . ARG A 1 287 ? -9.213 45.222 -10.665 1.00 85.56 287 ARG A N 1
ATOM 2335 C CA . ARG A 1 287 ? -8.188 45.348 -9.632 1.00 85.56 287 ARG A CA 1
ATOM 2336 C C . ARG A 1 287 ? -6.905 45.940 -10.202 1.00 85.56 287 ARG A C 1
ATOM 2338 O O . ARG A 1 287 ? -6.367 46.876 -9.605 1.00 85.56 287 ARG A O 1
ATOM 2345 N N . GLU A 1 288 ? -6.436 45.445 -11.344 1.00 84.44 288 GLU A N 1
ATOM 2346 C CA . GLU A 1 288 ? -5.236 45.959 -12.006 1.00 84.44 288 GLU A CA 1
ATOM 2347 C C . GLU A 1 288 ? -5.426 47.418 -12.440 1.00 84.44 288 GLU A C 1
ATOM 2349 O O . GLU A 1 288 ? -4.595 48.260 -12.101 1.00 84.44 288 GLU A O 1
ATOM 2354 N N . ARG A 1 289 ? -6.578 47.784 -13.028 1.00 85.19 289 ARG A N 1
ATOM 2355 C CA . ARG A 1 289 ? -6.887 49.190 -13.366 1.00 85.19 289 ARG A CA 1
ATOM 2356 C C . ARG A 1 289 ? -6.887 50.117 -12.145 1.00 85.19 289 ARG A C 1
ATOM 2358 O O . ARG A 1 289 ? -6.416 51.255 -12.230 1.00 85.19 289 ARG A O 1
ATOM 2365 N N . LYS A 1 290 ? -7.416 49.676 -10.996 1.00 85.25 290 LYS A N 1
ATOM 2366 C CA . LYS A 1 290 ? -7.400 50.477 -9.753 1.00 85.25 290 LYS A CA 1
ATOM 2367 C C . LYS A 1 290 ? -5.999 50.598 -9.157 1.00 85.25 290 LYS A C 1
ATOM 2369 O O . LYS A 1 290 ? -5.660 51.663 -8.636 1.00 85.25 290 LYS A O 1
ATOM 2374 N N . LEU A 1 291 ? -5.196 49.537 -9.220 1.00 87.44 291 LEU A N 1
ATOM 2375 C CA . LEU A 1 291 ? -3.810 49.553 -8.758 1.00 87.44 291 LEU A CA 1
ATOM 2376 C C . LEU A 1 291 ? -2.923 50.403 -9.674 1.00 87.44 291 LEU A C 1
ATOM 2378 O O . LEU A 1 291 ? -2.117 51.166 -9.149 1.00 87.44 291 LEU A O 1
ATOM 2382 N N . GLN A 1 292 ? -3.139 50.381 -10.991 1.00 87.00 292 GLN A N 1
ATOM 2383 C CA . GLN A 1 292 ? -2.437 51.235 -11.956 1.00 87.00 292 GLN A CA 1
ATOM 2384 C C . GLN A 1 292 ? -2.669 52.714 -11.648 1.00 87.00 292 GLN A C 1
ATOM 2386 O O . GLN A 1 292 ? -1.722 53.455 -11.417 1.00 87.00 292 GLN A O 1
ATOM 2391 N N . LYS A 1 293 ? -3.928 53.126 -11.450 1.00 88.00 293 LYS A N 1
ATOM 2392 C CA . LYS A 1 293 ? -4.255 54.506 -11.040 1.00 88.00 293 LYS A CA 1
ATOM 2393 C C . LYS A 1 293 ? -3.632 54.921 -9.704 1.00 88.00 293 LYS A C 1
ATOM 2395 O O . LYS A 1 293 ? -3.525 56.115 -9.432 1.00 88.00 293 LYS A O 1
ATOM 2400 N N . LYS A 1 294 ? -3.313 53.970 -8.820 1.00 85.56 294 LYS A N 1
ATOM 2401 C CA . LYS A 1 294 ? -2.620 54.244 -7.551 1.00 85.56 294 LYS A CA 1
ATOM 2402 C C . LYS A 1 294 ? -1.113 54.328 -7.750 1.00 85.56 294 LYS A C 1
ATOM 2404 O O . LYS A 1 294 ? -0.497 55.193 -7.141 1.00 85.56 294 LYS A O 1
ATOM 2409 N N . PHE A 1 295 ? -0.558 53.491 -8.616 1.00 87.69 295 PHE A N 1
ATOM 2410 C CA . PHE A 1 295 ? 0.841 53.538 -9.014 1.00 87.69 295 PHE A CA 1
ATOM 2411 C C . PHE A 1 295 ? 1.181 54.848 -9.738 1.00 87.69 295 PHE A C 1
ATOM 2413 O O . PHE A 1 295 ? 2.122 55.537 -9.360 1.00 87.69 295 PHE A O 1
ATOM 2420 N N . ASP A 1 296 ? 0.324 55.285 -10.662 1.00 85.88 296 ASP A N 1
ATOM 2421 C CA . ASP A 1 296 ? 0.473 56.547 -11.401 1.00 85.88 296 ASP A CA 1
ATOM 2422 C C . ASP A 1 296 ? 0.302 57.797 -10.520 1.00 85.88 296 ASP A C 1
ATOM 2424 O O . ASP A 1 296 ? 0.540 58.917 -10.972 1.00 85.88 296 ASP A O 1
ATOM 2428 N N . LYS A 1 297 ? -0.120 57.624 -9.261 1.00 88.19 297 LYS A N 1
ATOM 2429 C CA . LYS A 1 297 ? -0.236 58.684 -8.248 1.00 88.19 297 LYS A CA 1
ATOM 2430 C C . LYS A 1 297 ? 0.874 58.639 -7.199 1.00 88.19 297 LYS A C 1
ATOM 2432 O O . LYS A 1 297 ? 0.880 59.496 -6.321 1.00 88.19 297 LYS A O 1
ATOM 2437 N N . LEU A 1 298 ? 1.787 57.667 -7.269 1.00 84.94 298 LEU A N 1
ATOM 2438 C CA . LEU A 1 298 ? 2.968 57.636 -6.404 1.00 84.94 298 LEU A CA 1
ATOM 2439 C C . LEU A 1 298 ? 3.867 58.832 -6.704 1.00 84.94 298 LEU A C 1
ATOM 2441 O O . LEU A 1 298 ? 3.946 59.270 -7.857 1.00 84.94 298 LEU A O 1
ATOM 2445 N N . SER A 1 299 ? 4.556 59.339 -5.688 1.00 83.50 299 SER A N 1
ATOM 2446 C CA . SER A 1 299 ? 5.559 60.385 -5.884 1.00 83.50 299 SER A CA 1
ATOM 2447 C C . SER A 1 299 ? 6.733 59.867 -6.725 1.00 83.50 299 SER A C 1
ATOM 2449 O O . SER A 1 299 ? 6.983 58.661 -6.790 1.00 83.50 299 SER A O 1
ATOM 2451 N N . THR A 1 300 ? 7.466 60.773 -7.375 1.00 79.12 300 THR A N 1
ATOM 2452 C CA . THR A 1 300 ? 8.618 60.411 -8.220 1.00 79.12 300 THR A CA 1
ATOM 2453 C C . THR A 1 300 ? 9.651 59.589 -7.441 1.00 79.12 300 THR A C 1
ATOM 2455 O O . THR A 1 300 ? 10.106 58.562 -7.933 1.00 79.12 300 THR A O 1
ATOM 2458 N N . GLY A 1 301 ? 9.919 59.948 -6.178 1.00 76.38 301 GLY A N 1
ATOM 2459 C CA . GLY A 1 301 ? 10.843 59.203 -5.316 1.00 76.38 301 GLY A CA 1
ATOM 2460 C C . GLY A 1 301 ? 10.383 57.776 -4.989 1.00 76.38 301 GLY A C 1
ATOM 2461 O O . GLY A 1 301 ? 11.193 56.854 -4.975 1.00 76.38 301 GLY A O 1
ATOM 2462 N N . GLU A 1 302 ? 9.083 57.549 -4.781 1.00 79.94 302 GLU A N 1
ATOM 2463 C CA . GLU A 1 302 ? 8.547 56.202 -4.522 1.00 79.94 302 GLU A CA 1
ATOM 2464 C C . GLU A 1 302 ? 8.572 55.314 -5.772 1.00 79.94 302 GLU A C 1
ATOM 2466 O O . GLU A 1 302 ? 8.800 54.106 -5.666 1.00 79.94 302 GLU A O 1
ATOM 2471 N N . ARG A 1 303 ? 8.369 55.896 -6.963 1.00 81.56 303 ARG A N 1
ATOM 2472 C CA . ARG A 1 303 ? 8.480 55.156 -8.230 1.00 81.56 303 ARG A CA 1
ATOM 2473 C C . ARG A 1 303 ? 9.921 54.774 -8.535 1.00 81.56 303 ARG A C 1
ATOM 2475 O O . ARG A 1 303 ? 10.158 53.618 -8.867 1.00 81.56 303 ARG A O 1
ATOM 2482 N N . GLU A 1 304 ? 10.873 55.683 -8.332 1.00 80.06 304 GLU A N 1
ATOM 2483 C CA . GLU A 1 304 ? 12.300 55.403 -8.537 1.00 80.06 304 GLU A CA 1
ATOM 2484 C C . GLU A 1 304 ? 12.814 54.274 -7.632 1.00 80.06 304 GLU A C 1
ATOM 2486 O O . GLU A 1 304 ? 13.632 53.459 -8.058 1.00 80.06 304 GLU A O 1
ATOM 2491 N N . ILE A 1 305 ? 12.326 54.183 -6.389 1.00 83.69 305 ILE A N 1
ATOM 2492 C CA . ILE A 1 305 ? 12.666 53.072 -5.485 1.00 83.69 305 ILE A CA 1
ATOM 2493 C C . ILE A 1 305 ? 12.139 51.745 -6.045 1.00 83.69 305 ILE A C 1
ATOM 2495 O O . ILE A 1 305 ? 12.868 50.754 -6.073 1.00 83.69 305 ILE A O 1
ATOM 2499 N N . LEU A 1 306 ? 10.890 51.717 -6.517 1.00 82.75 306 LEU A N 1
ATOM 2500 C CA . LEU A 1 306 ? 10.286 50.514 -7.093 1.00 82.75 306 LEU A CA 1
ATOM 2501 C C . LEU A 1 306 ? 10.945 50.112 -8.418 1.00 82.75 306 LEU A C 1
ATOM 2503 O O . LEU A 1 306 ? 11.088 48.920 -8.671 1.00 82.75 306 LEU A O 1
ATOM 2507 N N . GLU A 1 307 ? 11.391 51.071 -9.230 1.00 83.06 307 GLU A N 1
ATOM 2508 C CA . GLU A 1 307 ? 12.168 50.820 -10.448 1.00 83.06 307 GLU A CA 1
ATOM 2509 C C . GLU A 1 307 ? 13.543 50.232 -10.128 1.00 83.06 307 GLU A C 1
ATOM 2511 O O . GLU A 1 307 ? 13.899 49.188 -10.672 1.00 83.06 307 GLU A O 1
ATOM 2516 N N . LYS A 1 308 ? 14.286 50.809 -9.177 1.00 81.25 308 LYS A N 1
ATOM 2517 C CA . LYS A 1 308 ? 15.590 50.270 -8.746 1.00 81.25 308 LYS A CA 1
ATOM 2518 C C . LYS A 1 308 ? 15.478 48.843 -8.192 1.00 81.25 308 LYS A C 1
ATOM 2520 O O . LYS A 1 308 ? 16.317 47.994 -8.492 1.00 81.25 308 LYS A O 1
ATOM 2525 N N . LEU A 1 309 ? 14.426 48.557 -7.423 1.00 77.75 309 LEU A N 1
ATOM 2526 C CA . LEU A 1 309 ? 14.161 47.214 -6.891 1.00 77.75 309 LEU A CA 1
ATOM 2527 C C . LEU A 1 309 ? 13.712 46.224 -7.976 1.00 77.75 309 LEU A C 1
ATOM 2529 O O . LEU A 1 309 ? 14.017 45.039 -7.895 1.00 77.75 309 LEU A O 1
ATOM 2533 N N . ALA A 1 310 ? 13.016 46.702 -9.003 1.00 77.00 310 ALA A N 1
ATOM 2534 C CA . ALA A 1 310 ? 12.580 45.892 -10.133 1.00 77.00 310 ALA A CA 1
ATOM 2535 C C . ALA A 1 310 ? 13.750 45.471 -11.049 1.00 77.00 310 ALA A C 1
ATOM 2537 O O . ALA A 1 310 ? 13.768 44.343 -11.529 1.00 77.00 310 ALA A O 1
ATOM 2538 N N . PHE A 1 311 ? 14.773 46.320 -11.220 1.00 67.12 311 PHE A N 1
ATOM 2539 C CA . PHE A 1 311 ? 15.989 45.991 -11.987 1.00 67.12 311 PHE A CA 1
ATOM 2540 C C . PHE A 1 311 ? 16.946 45.009 -11.286 1.00 67.12 311 PHE A C 1
ATOM 2542 O O . PHE A 1 311 ? 17.860 44.488 -11.921 1.00 67.12 311 PHE A O 1
ATOM 2549 N N . THR A 1 312 ? 16.763 44.760 -9.986 1.00 58.22 312 THR A N 1
ATOM 2550 C CA . THR A 1 312 ? 17.635 43.893 -9.170 1.00 58.22 312 THR A CA 1
ATOM 2551 C C . THR A 1 312 ? 17.042 42.498 -8.890 1.00 58.22 312 THR A C 1
ATOM 2553 O O . THR A 1 312 ? 17.688 41.703 -8.203 1.00 58.22 312 THR A O 1
ATOM 2556 N N . ALA A 1 313 ? 15.847 42.179 -9.419 1.00 48.41 313 ALA A N 1
ATOM 2557 C CA . ALA A 1 313 ? 15.025 40.991 -9.104 1.00 48.41 313 ALA A CA 1
ATOM 2558 C C . ALA A 1 313 ? 14.781 40.028 -10.287 1.00 48.41 313 ALA A C 1
ATOM 2560 O O . ALA A 1 313 ? 14.391 38.852 -10.023 1.00 48.41 313 ALA A O 1
#

Radius of gyration: 32.73 Å; chains: 1; bounding box: 51×83×103 Å

pLDDT: mean 74.44, std 22.79, range [25.08, 95.69]

Secondary structure (DSSP, 8-state):
-----------------------------------------------S-------SSS----HHHHHHHHHHHHHHHHHTT-TT--GGGHHHHHHHHHHH-GGG---HHHHHHHHHHHHHHHT-GGG--HHHHHHHHHHHHHSGGGGGG-TTSPPPPPPHHHHHHHHTT--SSHHHHHHHHHHHHH---HHHHHHHHHHHHHHHHHHHHHHHHHHHH-TT--HHHHHHHHHHHHHHHHHHS------------------S------HHHHHHHHTTTTTTTS-HHHHHHHHHHHHTTS-HHHHHHHHHHHTT-

Sequence (313 aa):
MGKRRASRILDSSAKTEASFDLREVKNEKLNVSSESEHDDYEDRDQTELYDTTVKNGDSAYEPDRMRILVESFTEFLNDRQYSAVTIHNMEKLVTEWGEIRPEDSIDVGLFCADYRKYLKSALKIGHLHLNDATMLLTTYLSSEKSLKEFKSFPARPPTKLKLYLEKNNLKLTLGGMGVAYRHMRENDSAEEMEEINEKVRAATLQYLPALQHFLDSHPNLTEIQRRAVEVKIKQIQKLTTPKQPKGATPKRPRKRGRSSKKEPETAFRLFCRTKTDKYRDLSEEDRERKLQKKFDKLSTGEREILEKLAFTA

Foldseek 3Di:
DDDDDDDDDDDDDDDDDDDDDDDDDDDDDDDDDDDDDDPPPDVPVPVPDPPPPDPDDDDADDPVRLVVVVVQLVVQCVVVVVVPDDLVPCLVVLVVSCVVCVVSVDDSSRNSSNVVVVVVVCPDPVNDDPVNVVVVVVVCCLALNCLVVPPLRDDDQDDLLRVQCVVVVFDPDPVSSVVSVVCVVVPPPVVVSVVSVVSSLVSLVVNLVSLVVVCVVCVPRHPNNNVVSVVVNVVSCVVNPPPPPPPDDPPPDDPDDDPDPDDQQALLNLQVVVPVPPPPVDDPVVSSVVSVVVLVVDDPVSSVVSRVVSVVD